Protein AF-0000000072577547 (afdb_homodimer)

Foldseek 3Di:
DPPPPPPPDPPPCVVVVVCLVDLVSVLVVLVVVLVVLVVVLVVLVVVLVVLQVVQLPDDDPPDDPCNSVVVSVVVNVVSVVVSVVSVVSSVVSNVVSVVSVVVVVVVVVVVVVVVVVVVVVVCVVCPPPPPPPPPPDPPVPPPDPPDPDDDDDPDDDDPDDDD/DPPPPPPPDPPPCVVVVVCLVDLVSVLVVLVVVLVVLVVVLVVLVVVLVVLQVVQLPDDDPPDDPCVSVVVSVVVNVVSVVVSVVSVVSSVVSNVVSVVSVVVVVVVVVVVVVVVVVVVVVVCVVCPDPPPPPPPPPPPVPVPDDPDPDDDDDPDDPDDDDDD

Nearest PDB structures (foldseek):
  8iyj-assembly1_B5  TM=6.702E-01  e=3.509E+00  Mus musculus
  8iyj-assembly1_B5  TM=6.702E-01  e=3.148E+00  Mus musculus

Structure (mmCIF, N/CA/C/O backbone):
data_AF-0000000072577547-model_v1
#
loop_
_entity.id
_entity.type
_entity.pdbx_description
1 polymer 'Uncharacterized protein'
#
loop_
_atom_site.group_PDB
_atom_site.id
_atom_site.type_symbol
_atom_site.label_atom_id
_atom_site.label_alt_id
_atom_site.label_comp_id
_atom_site.label_asym_id
_atom_site.label_entity_id
_atom_site.label_seq_id
_atom_site.pdbx_PDB_ins_code
_atom_site.Cartn_x
_atom_site.Cartn_y
_atom_site.Cartn_z
_atom_site.occupancy
_atom_site.B_iso_or_equiv
_atom_site.auth_seq_id
_atom_site.auth_comp_id
_atom_site.auth_asym_id
_atom_site.auth_atom_id
_atom_site.pdbx_PDB_model_num
ATOM 1 N N . MET A 1 1 ? -12.703 -27.844 -41.5 1 30.8 1 MET A N 1
ATOM 2 C CA . MET A 1 1 ? -12.477 -26.406 -41.375 1 30.8 1 MET A CA 1
ATOM 3 C C . MET A 1 1 ? -12.312 -25.984 -39.938 1 30.8 1 MET A C 1
ATOM 5 O O . MET A 1 1 ? -13.219 -26.188 -39.125 1 30.8 1 MET A O 1
ATOM 9 N N . SER A 1 2 ? -11.203 -26.219 -39.25 1 36.84 2 SER A N 1
ATOM 10 C CA . SER A 1 2 ? -10.891 -26.094 -37.844 1 36.84 2 SER A CA 1
ATOM 11 C C . SER A 1 2 ? -11.195 -24.68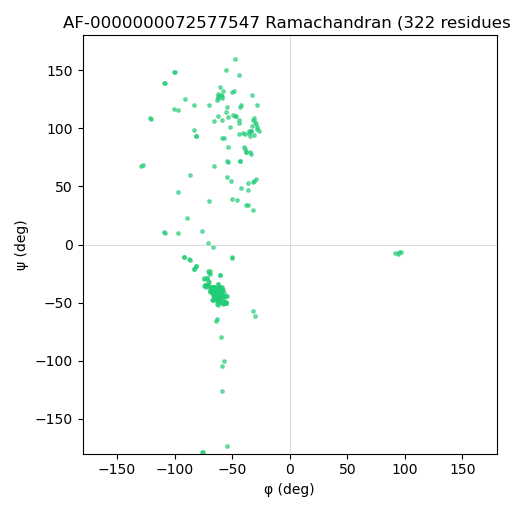8 -37.344 1 36.84 2 SER A C 1
ATOM 13 O O . SER A 1 2 ? -10.57 -23.719 -37.781 1 36.84 2 SER A O 1
ATOM 15 N N . THR A 1 3 ? -12.539 -24.281 -37.188 1 39.91 3 THR A N 1
ATOM 16 C CA . THR A 1 3 ? -13 -23 -36.688 1 39.91 3 THR A CA 1
ATOM 17 C C . THR A 1 3 ? -12.117 -22.547 -35.531 1 39.91 3 THR A C 1
ATOM 19 O O . THR A 1 3 ? -12.016 -23.234 -34.5 1 39.91 3 THR A O 1
ATOM 22 N N . GLU A 1 4 ? -11.031 -21.953 -35.781 1 42.28 4 GLU A N 1
ATOM 23 C CA . GLU A 1 4 ? -10.156 -21.266 -34.844 1 42.28 4 GLU A CA 1
ATOM 24 C C . GLU A 1 4 ? -10.961 -20.5 -33.781 1 42.28 4 GLU A C 1
ATOM 26 O O . GLU A 1 4 ? -11.805 -19.672 -34.125 1 42.28 4 GLU A O 1
ATOM 31 N N . ASP A 1 5 ? -11.477 -21.156 -32.75 1 42.44 5 ASP A N 1
ATOM 32 C CA . ASP A 1 5 ? -12.242 -20.609 -31.625 1 42.44 5 ASP A CA 1
ATOM 33 C C . ASP A 1 5 ? -11.797 -19.188 -31.312 1 42.44 5 ASP A C 1
ATOM 35 O O . ASP A 1 5 ? -10.805 -18.984 -30.609 1 42.44 5 ASP A O 1
ATOM 39 N N . LYS A 1 6 ? -11.82 -18.344 -32.25 1 47.84 6 LYS A N 1
ATOM 40 C CA . LYS A 1 6 ? -11.656 -16.922 -32.031 1 47.84 6 LYS A CA 1
ATOM 41 C C . LYS A 1 6 ? -12.406 -16.453 -30.781 1 47.84 6 LYS A C 1
ATOM 43 O O . LYS A 1 6 ? -13.625 -16.641 -30.688 1 47.84 6 LYS A O 1
ATOM 48 N N . PRO A 1 7 ? -11.75 -16.359 -29.656 1 48.78 7 PRO A N 1
ATOM 49 C CA . PRO A 1 7 ? -12.633 -15.953 -28.547 1 48.78 7 PRO A CA 1
ATOM 50 C C . PRO A 1 7 ? -13.516 -14.766 -28.922 1 48.78 7 PRO A C 1
ATOM 52 O O . PRO A 1 7 ? -13.133 -13.938 -29.75 1 48.78 7 PRO A O 1
ATOM 55 N N . PHE A 1 8 ? -14.906 -14.852 -29.094 1 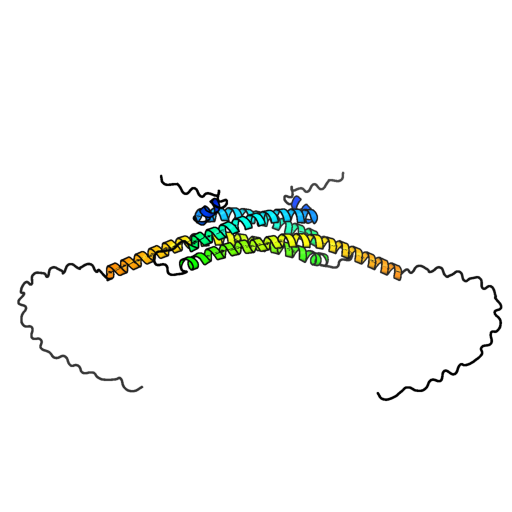50.16 8 PHE A N 1
ATOM 56 C CA . PHE A 1 8 ? -15.992 -13.93 -29.406 1 50.16 8 PHE A CA 1
ATOM 57 C C . PHE A 1 8 ? -15.703 -12.539 -28.844 1 50.16 8 PHE A C 1
ATOM 59 O O . PHE A 1 8 ? -16.125 -11.531 -29.422 1 50.16 8 PHE A O 1
ATOM 66 N N . PHE A 1 9 ? -15.469 -12.328 -27.547 1 51.25 9 PHE A N 1
ATOM 67 C CA . PHE A 1 9 ? -15.32 -10.992 -26.984 1 51.25 9 PHE A CA 1
ATOM 68 C C . PHE A 1 9 ? -13.844 -10.648 -26.781 1 51.25 9 PHE A C 1
ATOM 70 O O . PHE A 1 9 ? -13.023 -11.539 -26.578 1 51.25 9 PHE A O 1
ATOM 77 N N . ASP A 1 10 ? -13.375 -9.664 -27.469 1 59.06 10 ASP A N 1
ATOM 78 C CA . ASP A 1 10 ? -12.07 -9.078 -27.172 1 59.06 10 ASP A CA 1
ATOM 79 C C . ASP A 1 10 ? -11.781 -9.086 -25.672 1 59.06 10 ASP A C 1
ATOM 81 O O . ASP A 1 10 ? -12.477 -8.43 -24.906 1 59.06 10 ASP A O 1
ATOM 85 N N . ASP A 1 11 ? -11.367 -10.125 -25.062 1 73.69 11 ASP A N 1
ATOM 86 C CA . ASP A 1 11 ? -11.125 -10.328 -23.641 1 73.69 11 ASP A CA 1
ATOM 87 C C . ASP A 1 11 ? -10.094 -9.328 -23.109 1 73.69 11 ASP A C 1
ATOM 89 O O . ASP A 1 11 ? -8.898 -9.469 -23.375 1 73.69 11 ASP A O 1
ATOM 93 N N . PRO A 1 12 ? -10.625 -8.234 -22.641 1 80.12 12 PRO A N 1
ATOM 94 C CA . PRO A 1 12 ? -9.719 -7.195 -22.156 1 80.12 12 PRO A CA 1
ATOM 95 C C . PRO A 1 12 ? -8.68 -7.734 -21.172 1 80.12 12 PRO A C 1
ATOM 97 O O . PRO A 1 12 ? -7.691 -7.059 -20.891 1 80.12 12 PRO A O 1
ATOM 100 N N . HIS A 1 13 ? -9 -9.016 -20.812 1 87.38 13 HIS A N 1
ATOM 101 C CA . HIS A 1 13 ? -8.07 -9.531 -19.812 1 87.38 13 HIS A CA 1
ATOM 102 C C . HIS A 1 13 ? -7.164 -10.609 -20.406 1 87.38 13 HIS A C 1
ATOM 104 O O . HIS A 1 13 ? -6.449 -11.297 -19.672 1 87.38 13 HIS A O 1
ATOM 110 N N . ALA A 1 14 ? -7.23 -10.695 -21.719 1 91.94 14 ALA A N 1
ATOM 111 C CA . ALA A 1 14 ? -6.449 -11.742 -22.375 1 91.94 14 ALA A CA 1
ATOM 112 C C . ALA A 1 14 ? -4.965 -11.617 -22.016 1 91.94 14 ALA A C 1
ATOM 114 O O . ALA A 1 14 ? -4.293 -12.617 -21.781 1 91.94 14 ALA A O 1
ATOM 115 N N . ALA A 1 15 ? -4.492 -10.406 -22.078 1 92.94 15 ALA A N 1
ATOM 116 C CA . ALA A 1 15 ? -3.08 -10.188 -21.781 1 92.94 15 ALA A CA 1
ATOM 117 C C . ALA A 1 15 ? -2.748 -10.609 -20.344 1 92.94 15 ALA A C 1
ATOM 119 O O . ALA A 1 15 ? -1.732 -11.273 -20.109 1 92.94 15 ALA A O 1
ATOM 120 N N . LEU A 1 16 ? -3.59 -10.336 -19.438 1 96 16 LEU A N 1
ATOM 121 C CA . LEU A 1 16 ? -3.344 -10.672 -18.031 1 96 16 LEU A CA 1
ATOM 122 C C . LEU A 1 16 ? -3.506 -12.172 -17.797 1 96 16 LEU A C 1
ATOM 124 O O . LEU A 1 16 ? -2.824 -12.75 -16.953 1 96 16 LEU A O 1
ATOM 128 N N . ARG A 1 17 ? -4.328 -12.742 -18.562 1 96.5 17 ARG A N 1
ATOM 129 C CA . ARG A 1 17 ? -4.453 -14.195 -18.5 1 96.5 17 ARG A CA 1
ATOM 130 C C . ARG A 1 17 ? -3.164 -14.875 -18.938 1 96.5 17 ARG A C 1
ATOM 132 O O . ARG A 1 17 ? -2.715 -15.836 -18.312 1 96.5 17 ARG A O 1
ATOM 139 N N . GLU A 1 18 ? -2.619 -14.352 -19.984 1 96.69 18 GLU A N 1
ATOM 140 C CA . GLU A 1 18 ? -1.35 -14.891 -20.453 1 96.69 18 GLU A CA 1
ATOM 141 C C . GLU A 1 18 ? -0.246 -14.688 -19.422 1 96.69 18 GLU A C 1
ATOM 143 O O . GLU A 1 18 ? 0.577 -15.578 -19.203 1 96.69 18 GLU A O 1
ATOM 148 N N . ILE A 1 19 ? -0.214 -13.562 -18.859 1 97.88 19 ILE A N 1
ATOM 149 C CA . ILE A 1 19 ? 0.776 -13.258 -17.828 1 97.88 19 ILE A CA 1
ATOM 150 C C . ILE A 1 19 ? 0.6 -14.203 -16.641 1 97.88 19 ILE A C 1
ATOM 152 O O . ILE A 1 19 ? 1.578 -14.742 -16.125 1 97.88 19 ILE A O 1
ATOM 156 N N . ALA A 1 20 ? -0.616 -14.461 -16.266 1 98.12 20 ALA A N 1
ATOM 157 C CA . ALA A 1 20 ? -0.913 -15.336 -15.141 1 98.12 20 ALA A CA 1
ATOM 158 C C . ALA A 1 20 ? -0.364 -16.734 -15.375 1 98.12 20 ALA A C 1
ATOM 160 O O . ALA A 1 20 ? -0.005 -17.438 -14.43 1 98.12 20 ALA A O 1
ATOM 161 N N . GLN A 1 21 ? -0.208 -17.141 -16.609 1 97.69 21 GLN A N 1
ATOM 162 C CA . GLN A 1 21 ? 0.182 -18.5 -16.953 1 97.69 21 GLN A CA 1
ATOM 163 C C . GLN A 1 21 ? 1.697 -18.625 -17.078 1 97.69 21 GLN A C 1
ATOM 165 O O . GLN A 1 21 ? 2.229 -19.734 -17.188 1 97.69 21 GLN A O 1
ATOM 170 N N . ASN A 1 22 ? 2.336 -17.484 -17.078 1 97.88 22 ASN A N 1
ATOM 171 C CA . ASN A 1 22 ? 3.779 -17.438 -17.297 1 97.88 22 ASN A CA 1
ATOM 172 C C . ASN A 1 22 ? 4.496 -16.781 -16.109 1 97.88 22 ASN A C 1
ATOM 174 O O . ASN A 1 22 ? 4.484 -15.562 -15.977 1 97.88 22 ASN A O 1
ATOM 178 N N . PRO A 1 23 ? 5.234 -17.594 -15.328 1 98.06 23 PRO A N 1
ATOM 179 C CA . PRO A 1 23 ? 5.852 -17.047 -14.117 1 98.06 23 PRO A CA 1
ATOM 180 C C . PRO A 1 23 ? 6.844 -15.93 -14.414 1 98.06 23 PRO A C 1
ATOM 182 O O . PRO A 1 23 ? 6.965 -14.984 -13.633 1 98.06 23 PRO A O 1
ATOM 185 N N . ASP A 1 24 ? 7.57 -16.047 -15.492 1 97.88 24 ASP A N 1
ATOM 186 C CA . ASP A 1 24 ? 8.523 -14.992 -15.836 1 97.88 24 ASP A CA 1
ATOM 187 C C . ASP A 1 24 ? 7.805 -13.695 -16.203 1 97.88 24 ASP A C 1
ATOM 189 O O . ASP A 1 24 ? 8.211 -12.617 -15.789 1 97.88 24 ASP A O 1
ATOM 193 N N . ALA A 1 25 ? 6.793 -13.758 -17.047 1 98.06 25 ALA A N 1
ATOM 194 C CA . ALA A 1 25 ? 5.996 -12.586 -17.391 1 98.06 25 ALA A CA 1
ATOM 195 C C . ALA A 1 25 ? 5.316 -12 -16.156 1 98.06 25 ALA A C 1
ATOM 197 O O . ALA A 1 25 ? 5.219 -10.781 -16.016 1 98.06 25 ALA A O 1
ATOM 198 N N . TYR A 1 26 ? 4.844 -12.938 -15.344 1 98.5 26 TYR A N 1
ATOM 199 C CA . TYR A 1 26 ? 4.242 -12.555 -14.07 1 98.5 26 TYR A CA 1
ATOM 200 C C . TYR A 1 26 ? 5.207 -11.719 -13.242 1 98.5 26 TYR A C 1
ATOM 202 O O . TYR A 1 26 ? 4.855 -10.633 -12.773 1 98.5 26 TYR A O 1
ATOM 210 N N . ALA A 1 27 ? 6.395 -12.125 -13.055 1 98.69 27 ALA A N 1
ATOM 211 C CA . ALA A 1 27 ? 7.41 -11.422 -12.266 1 98.69 27 ALA A CA 1
ATOM 212 C C . ALA A 1 27 ? 7.742 -10.07 -12.891 1 98.69 27 ALA A C 1
ATOM 214 O O . ALA A 1 27 ? 7.902 -9.078 -12.18 1 98.69 27 ALA A O 1
ATOM 215 N N . HIS A 1 28 ? 7.82 -10.062 -14.203 1 98.56 28 HIS A N 1
ATOM 216 C CA . HIS A 1 28 ? 8.125 -8.812 -14.898 1 98.56 28 HIS A CA 1
ATOM 217 C C . HIS A 1 28 ? 6.996 -7.801 -14.727 1 98.56 28 HIS A C 1
ATOM 219 O O . HIS A 1 28 ? 7.254 -6.609 -14.539 1 98.56 28 HIS A O 1
ATOM 225 N N . TYR A 1 29 ? 5.812 -8.328 -14.828 1 98.62 29 TYR A N 1
ATOM 226 C CA . TYR A 1 29 ? 4.648 -7.465 -14.656 1 98.62 29 TYR A CA 1
ATOM 227 C C . TYR A 1 29 ? 4.621 -6.859 -13.258 1 98.62 29 TYR A C 1
ATOM 229 O O . TYR A 1 29 ? 4.387 -5.656 -13.102 1 98.62 29 TYR A O 1
ATOM 237 N N . LEU A 1 30 ? 4.922 -7.637 -12.227 1 98.81 30 LEU A N 1
ATOM 238 C CA . LEU A 1 30 ? 4.918 -7.16 -10.852 1 98.81 30 LEU A CA 1
ATOM 239 C C . LEU A 1 30 ? 6.086 -6.207 -10.602 1 98.81 30 LEU A C 1
ATOM 241 O O . LEU A 1 30 ? 5.965 -5.266 -9.812 1 98.81 30 LEU A O 1
ATOM 245 N N . ALA A 1 31 ? 7.188 -6.402 -11.273 1 98.62 31 ALA A N 1
ATOM 246 C CA . ALA A 1 31 ? 8.336 -5.512 -11.141 1 98.62 31 ALA A CA 1
ATOM 247 C C . ALA A 1 31 ? 7.992 -4.102 -11.602 1 98.62 31 ALA A C 1
ATOM 249 O O . ALA A 1 31 ? 8.492 -3.119 -11.047 1 98.62 31 ALA A O 1
ATOM 250 N N . ASP A 1 32 ? 7.156 -4.023 -12.578 1 97.5 32 ASP A N 1
ATOM 251 C CA . ASP A 1 32 ? 6.73 -2.709 -13.047 1 97.5 32 ASP A CA 1
ATOM 252 C C . ASP A 1 32 ? 5.941 -1.968 -11.969 1 97.5 32 ASP A C 1
ATOM 254 O O . ASP A 1 32 ? 6.148 -0.771 -11.758 1 97.5 32 ASP A O 1
ATOM 258 N N . PHE A 1 33 ? 5.086 -2.676 -11.344 1 98.69 33 PHE A N 1
ATOM 259 C CA . PHE A 1 33 ? 4.352 -2.068 -10.242 1 98.69 33 PHE A CA 1
ATOM 260 C C . PHE A 1 33 ? 5.293 -1.706 -9.102 1 98.69 33 PHE A C 1
ATOM 262 O O . PHE A 1 33 ? 5.121 -0.673 -8.453 1 98.69 33 PHE A O 1
ATOM 269 N N . HIS A 1 34 ? 6.238 -2.584 -8.875 1 98.69 34 HIS A N 1
ATOM 270 C CA . HIS A 1 34 ? 7.242 -2.348 -7.84 1 98.69 34 HIS A CA 1
ATOM 271 C C . HIS A 1 34 ? 7.957 -1.019 -8.062 1 98.69 34 HIS A C 1
ATOM 273 O O . HIS A 1 34 ? 8.117 -0.231 -7.129 1 98.69 34 HIS A O 1
ATOM 279 N N . ARG A 1 35 ? 8.328 -0.708 -9.227 1 98.19 35 ARG A N 1
ATOM 280 C CA . ARG A 1 35 ? 9.008 0.536 -9.57 1 98.19 35 ARG A CA 1
ATOM 281 C C . ARG A 1 35 ? 8.109 1.741 -9.32 1 98.19 35 ARG A C 1
ATOM 283 O O . ARG A 1 35 ? 8.562 2.758 -8.789 1 98.19 35 ARG A O 1
ATOM 290 N N . VAL A 1 36 ? 6.895 1.577 -9.688 1 98.38 36 VAL A N 1
ATOM 291 C CA . VAL A 1 36 ? 5.938 2.664 -9.508 1 98.38 36 VAL A CA 1
ATOM 292 C C . VAL A 1 36 ? 5.762 2.961 -8.023 1 98.38 36 VAL A C 1
ATOM 294 O O . VAL A 1 36 ? 5.816 4.121 -7.602 1 98.38 36 VAL A O 1
ATOM 297 N N . VAL A 1 37 ? 5.613 1.935 -7.242 1 98.81 37 VAL A N 1
ATOM 298 C CA . VAL A 1 37 ? 5.367 2.125 -5.816 1 98.81 37 VAL A CA 1
ATOM 299 C C . VAL A 1 37 ? 6.617 2.695 -5.148 1 98.81 37 VAL A C 1
ATOM 301 O O . VAL A 1 37 ? 6.523 3.562 -4.277 1 98.81 37 VAL A O 1
ATOM 304 N N . LEU A 1 38 ? 7.773 2.256 -5.551 1 98.56 38 LEU A N 1
ATOM 305 C CA . LEU A 1 38 ? 9.008 2.805 -5.004 1 98.56 38 LEU A CA 1
ATOM 306 C C . LEU A 1 38 ? 9.117 4.297 -5.297 1 98.56 38 LEU A C 1
ATOM 308 O O . LEU A 1 38 ? 9.531 5.074 -4.434 1 98.56 38 LEU A O 1
ATOM 312 N N . ASP A 1 39 ? 8.719 4.66 -6.41 1 97.25 39 ASP A N 1
ATOM 313 C CA . ASP A 1 39 ? 8.734 6.07 -6.781 1 97.25 39 ASP A CA 1
ATOM 314 C C . ASP A 1 39 ? 7.766 6.879 -5.926 1 97.25 39 ASP A C 1
ATOM 316 O O . ASP A 1 39 ? 8.102 7.969 -5.461 1 97.25 39 ASP A O 1
ATOM 320 N N . MET A 1 40 ? 6.641 6.352 -5.75 1 98.38 40 MET A N 1
ATOM 321 C CA . MET A 1 40 ? 5.656 7.004 -4.895 1 98.38 40 MET A CA 1
ATOM 322 C C . MET A 1 40 ? 6.195 7.18 -3.479 1 98.38 40 MET A C 1
ATOM 324 O O . MET A 1 40 ? 6.066 8.25 -2.889 1 98.38 40 MET A O 1
ATOM 328 N N . GLN A 1 41 ? 6.801 6.156 -2.979 1 98.56 41 GLN A N 1
ATOM 329 C CA . GLN A 1 41 ? 7.359 6.191 -1.63 1 98.56 41 GLN A CA 1
ATOM 330 C C . GLN A 1 41 ? 8.391 7.301 -1.489 1 98.56 41 GLN A C 1
ATOM 332 O O . GLN A 1 41 ? 8.367 8.062 -0.52 1 98.56 41 GLN A O 1
ATOM 337 N N . ALA A 1 42 ? 9.211 7.383 -2.414 1 97.69 42 ALA A N 1
ATOM 338 C CA . ALA A 1 42 ? 10.273 8.383 -2.365 1 97.69 42 ALA A CA 1
ATOM 339 C C . ALA A 1 42 ? 9.703 9.797 -2.312 1 97.69 42 ALA A C 1
ATOM 341 O O . ALA A 1 42 ? 10.164 10.633 -1.531 1 97.69 42 ALA A O 1
ATOM 342 N N . LYS A 1 43 ? 8.758 10.047 -3.107 1 97.56 43 LYS A N 1
ATOM 343 C CA . LYS A 1 43 ? 8.133 11.367 -3.154 1 97.56 43 LYS A CA 1
ATOM 344 C C . LYS A 1 43 ? 7.367 11.656 -1.868 1 97.56 43 LYS A C 1
ATOM 346 O O . LYS A 1 43 ? 7.441 12.766 -1.332 1 97.56 43 LYS A O 1
ATOM 351 N N . LEU A 1 44 ? 6.695 10.656 -1.387 1 98.56 44 LEU A N 1
ATOM 352 C CA . LEU A 1 44 ? 5.887 10.844 -0.186 1 98.56 44 LEU A CA 1
ATOM 353 C C . LEU A 1 44 ? 6.773 10.992 1.046 1 98.56 44 LEU A C 1
ATOM 355 O O . LEU A 1 44 ? 6.422 11.703 1.99 1 98.56 44 LEU A O 1
ATOM 359 N N . GLU A 1 45 ? 7.914 10.406 1.029 1 98.38 45 GLU A N 1
ATOM 360 C CA . GLU A 1 45 ? 8.852 10.57 2.137 1 98.38 45 GLU A CA 1
ATOM 361 C C . GLU A 1 45 ? 9.367 12.008 2.215 1 98.38 45 GLU A C 1
ATOM 363 O O . GLU A 1 45 ? 9.516 12.562 3.307 1 98.38 45 GLU A O 1
ATOM 368 N N . VAL A 1 46 ? 9.625 12.562 1.104 1 98.25 46 VAL A N 1
ATOM 369 C CA . VAL A 1 46 ? 10.023 13.969 1.08 1 98.25 46 VAL A CA 1
ATOM 370 C C . VAL A 1 46 ? 8.883 14.836 1.594 1 98.25 46 VAL A C 1
ATOM 372 O O . VAL A 1 46 ? 9.094 15.727 2.426 1 98.25 46 VAL A O 1
ATOM 375 N N . LEU A 1 47 ? 7.719 14.586 1.095 1 98.5 47 LEU A N 1
ATOM 376 C CA . LEU A 1 47 ? 6.555 15.352 1.541 1 98.5 47 LEU A CA 1
ATOM 377 C C . LEU A 1 47 ? 6.359 15.203 3.047 1 98.5 47 LEU A C 1
ATOM 379 O O . LEU A 1 47 ? 6.016 16.172 3.727 1 98.5 47 LEU A O 1
ATOM 383 N N . GLN A 1 48 ? 6.559 14.039 3.504 1 98.56 48 GLN A N 1
ATOM 384 C CA . GLN A 1 48 ? 6.441 13.773 4.934 1 98.56 48 GLN A CA 1
ATOM 385 C C . GLN A 1 48 ? 7.379 14.672 5.738 1 98.56 48 GLN A C 1
ATOM 387 O O . GLN A 1 48 ? 6.973 15.273 6.734 1 98.56 48 GLN A O 1
ATOM 392 N N . HIS A 1 49 ? 8.57 14.75 5.355 1 98.12 49 HIS A N 1
ATOM 393 C CA . HIS A 1 49 ? 9.562 15.57 6.035 1 98.12 49 HIS A CA 1
ATOM 394 C C . HIS A 1 49 ? 9.172 17.047 5.992 1 98.12 49 HIS A C 1
ATOM 396 O O . HIS A 1 49 ? 9.18 17.719 7.02 1 98.12 49 HIS A O 1
ATOM 402 N N . GLU A 1 50 ? 8.844 17.469 4.781 1 98.19 50 GLU A N 1
ATOM 403 C CA . GLU A 1 50 ? 8.516 18.875 4.613 1 98.19 50 GLU A CA 1
ATOM 404 C C . GLU A 1 50 ? 7.254 19.25 5.395 1 98.19 50 GLU A C 1
ATOM 406 O O . GLU A 1 50 ? 7.168 20.344 5.961 1 98.19 50 GLU A O 1
ATOM 411 N N . THR A 1 51 ? 6.297 18.406 5.434 1 98.44 51 THR A N 1
ATOM 412 C CA . THR A 1 51 ? 5.059 18.656 6.164 1 98.44 51 THR A CA 1
ATOM 413 C C . THR A 1 51 ? 5.32 18.703 7.668 1 98.44 51 THR A C 1
ATOM 415 O O . THR A 1 51 ? 4.75 19.531 8.375 1 98.44 51 THR A O 1
ATOM 418 N N . ARG A 1 52 ? 6.129 17.766 8.102 1 98.38 52 ARG A N 1
ATOM 419 C CA . ARG A 1 52 ? 6.516 17.781 9.516 1 98.38 52 ARG A CA 1
ATOM 420 C C . ARG A 1 52 ? 7.145 19.109 9.891 1 98.38 52 ARG A C 1
ATOM 422 O O . ARG A 1 52 ? 6.766 19.719 10.898 1 98.38 52 ARG A O 1
ATOM 429 N N . VAL A 1 53 ? 8.102 19.562 9.133 1 97.81 53 VAL A N 1
ATOM 430 C CA . VAL A 1 53 ? 8.781 20.828 9.383 1 97.81 53 VAL A CA 1
ATOM 431 C C . VAL A 1 53 ? 7.762 21.969 9.43 1 97.81 53 VAL A C 1
ATOM 433 O O . VAL A 1 53 ? 7.766 22.781 10.359 1 97.81 53 VAL A O 1
ATOM 436 N N . HIS A 1 54 ? 6.922 22 8.438 1 97.88 54 HIS A N 1
ATOM 437 C CA . HIS A 1 54 ? 5.938 23.078 8.367 1 97.88 54 HIS A CA 1
ATOM 438 C C . HIS A 1 54 ? 4.988 23.031 9.555 1 97.88 54 HIS A C 1
ATOM 440 O O . HIS A 1 54 ? 4.809 24.047 10.242 1 97.88 54 HIS A O 1
ATOM 446 N N . CYS A 1 55 ? 4.402 21.828 9.789 1 98.25 55 CYS A N 1
ATOM 447 C CA . CYS A 1 55 ? 3.365 21.734 10.812 1 98.25 55 CYS A CA 1
ATOM 448 C C . CYS A 1 55 ? 3.945 21.953 12.203 1 98.25 55 CYS A C 1
ATOM 450 O O . CYS A 1 55 ? 3.33 22.625 13.039 1 98.25 55 CYS A O 1
ATOM 452 N N . ARG A 1 56 ? 5.105 21.453 12.453 1 97.38 56 ARG A N 1
ATOM 453 C CA . ARG A 1 56 ? 5.742 21.672 13.75 1 97.38 56 ARG A CA 1
ATOM 454 C C . ARG A 1 56 ? 6.195 23.109 13.914 1 97.38 56 ARG A C 1
ATOM 456 O O . ARG A 1 56 ? 6.348 23.594 15.031 1 97.38 56 ARG A O 1
ATOM 463 N N . GLY A 1 57 ? 6.398 23.797 12.789 1 96.75 57 GLY A N 1
ATOM 464 C CA . GLY A 1 57 ? 6.832 25.188 12.805 1 96.75 57 GLY A CA 1
ATOM 465 C C . GLY A 1 57 ? 5.676 26.172 12.891 1 96.75 57 GLY A C 1
ATOM 466 O O . GLY A 1 57 ? 5.887 27.359 13.109 1 96.75 57 GLY A O 1
ATOM 467 N N . THR A 1 58 ? 4.52 25.672 12.695 1 96.75 58 THR A N 1
ATOM 468 C CA . THR A 1 58 ? 3.346 26.531 12.75 1 96.75 58 THR A CA 1
ATOM 469 C C . THR A 1 58 ? 2.912 26.766 14.195 1 96.75 58 THR A C 1
ATOM 471 O O . THR A 1 58 ? 2.074 26.031 14.727 1 96.75 58 THR A O 1
ATOM 474 N N . ARG A 1 59 ? 3.393 27.812 14.727 1 94.94 59 ARG A N 1
ATOM 475 C CA . ARG A 1 59 ? 3.107 28.156 16.109 1 94.94 59 ARG A CA 1
ATOM 476 C C . ARG A 1 59 ? 2.016 29.219 16.203 1 94.94 59 ARG A C 1
ATOM 478 O O . ARG A 1 59 ? 1.828 30 15.273 1 94.94 59 ARG A O 1
ATOM 485 N N . VAL A 1 60 ? 1.275 29.109 17.281 1 95.44 60 VAL A N 1
ATOM 486 C CA . VAL A 1 60 ? 0.296 30.125 17.656 1 95.44 60 VAL A CA 1
ATOM 487 C C . VAL A 1 60 ? 0.788 30.906 18.875 1 95.44 60 VAL A C 1
ATOM 489 O O . VAL A 1 60 ? 1.405 30.328 19.781 1 95.44 60 VAL A O 1
ATOM 492 N N . GLU A 1 61 ? 0.555 32.25 18.797 1 91.81 61 GLU A N 1
ATOM 493 C CA . GLU A 1 61 ? 0.974 33.031 19.953 1 91.81 61 GLU A CA 1
ATOM 494 C C . GLU A 1 61 ? 0.468 32.438 21.266 1 91.81 61 GLU A C 1
ATOM 496 O O . GLU A 1 61 ? -0.705 32.062 21.359 1 91.81 61 GLU A O 1
ATOM 501 N N . GLY A 1 62 ? 1.4 32.312 22.219 1 91.62 62 GLY A N 1
ATOM 502 C CA . GLY A 1 62 ? 1.035 31.75 23.5 1 91.62 62 GLY A CA 1
ATOM 503 C C . GLY A 1 62 ? 1.342 30.266 23.594 1 91.62 62 GLY A C 1
ATOM 504 O O . GLY A 1 62 ? 1.171 29.656 24.656 1 91.62 62 GLY A O 1
ATOM 505 N N . ASP A 1 63 ? 1.747 29.75 22.5 1 94.19 63 ASP A N 1
ATOM 506 C CA . ASP A 1 63 ? 2.082 28.328 22.5 1 94.19 63 ASP A CA 1
ATOM 507 C C . ASP A 1 63 ? 3.189 28.031 23.516 1 94.19 63 ASP A C 1
ATOM 509 O O . ASP A 1 63 ? 4.211 28.719 23.547 1 94.19 63 ASP A O 1
ATOM 513 N N . LYS A 1 64 ? 2.793 27.016 24.344 1 91.75 64 LYS A N 1
ATOM 514 C CA . LYS A 1 64 ? 3.865 26.453 25.156 1 91.75 64 LYS A CA 1
ATOM 515 C C . LYS A 1 64 ? 4.758 25.531 24.328 1 91.75 64 LYS A C 1
ATOM 517 O O . LYS A 1 64 ? 4.492 25.297 23.156 1 91.75 64 LYS A O 1
ATOM 522 N N . TRP A 1 65 ? 5.762 24.953 25.078 1 89.44 65 TRP A N 1
ATOM 523 C CA . TRP A 1 65 ? 6.691 24.016 24.453 1 89.44 65 TRP A CA 1
ATOM 524 C C . TRP A 1 65 ? 5.961 22.781 23.938 1 89.44 65 TRP A C 1
ATOM 526 O O . TRP A 1 65 ? 5.109 22.219 24.641 1 89.44 65 TRP A O 1
ATOM 536 N N . LYS A 1 66 ? 6.012 22.328 22.75 1 93.81 66 LYS A N 1
ATOM 537 C CA . LYS A 1 66 ? 5.586 21.062 22.156 1 93.81 66 LYS A CA 1
ATOM 538 C C . LYS A 1 66 ? 4.16 21.156 21.625 1 93.81 66 LYS A C 1
ATOM 540 O O . LYS A 1 66 ? 3.664 20.219 21 1 93.81 66 LYS A O 1
ATOM 545 N N . GLN A 1 67 ? 3.455 22.312 21.906 1 95.31 67 GLN A N 1
ATOM 546 C CA . GLN A 1 67 ? 2.055 22.391 21.5 1 95.31 67 GLN A CA 1
ATOM 547 C C . GLN A 1 67 ? 1.908 22.297 19.984 1 95.31 67 GLN A C 1
ATOM 549 O O . GLN A 1 67 ? 1.037 21.594 19.484 1 95.31 67 GLN A O 1
ATOM 554 N N . ALA A 1 68 ? 2.744 23.031 19.312 1 96.38 68 ALA A N 1
ATOM 555 C CA . ALA A 1 68 ? 2.717 22.938 17.859 1 96.38 68 ALA A CA 1
ATOM 556 C C . ALA A 1 68 ? 3.031 21.531 17.391 1 96.38 68 ALA A C 1
ATOM 558 O O . ALA A 1 68 ? 2.414 21.031 16.438 1 96.38 68 ALA A O 1
ATOM 559 N N . GLN A 1 69 ? 3.994 20.875 18.016 1 96.44 69 GLN A N 1
ATOM 560 C CA . GLN A 1 69 ? 4.363 19.5 17.688 1 96.44 69 GLN A CA 1
ATOM 561 C C . GLN A 1 69 ? 3.189 18.547 17.906 1 96.44 69 GLN A C 1
ATOM 563 O O . GLN A 1 69 ? 2.924 17.672 17.078 1 96.44 69 GLN A O 1
ATOM 568 N N . LEU A 1 70 ? 2.531 18.734 19.031 1 97.06 70 LEU A N 1
ATOM 569 C CA . LEU A 1 70 ? 1.39 17.875 19.344 1 97.06 70 LEU A CA 1
ATOM 570 C C . LEU A 1 70 ? 0.292 18.031 18.297 1 97.06 70 LEU A C 1
ATOM 572 O O . LEU A 1 70 ? -0.336 17.047 17.906 1 97.06 70 LEU A O 1
ATOM 576 N N . ARG A 1 71 ? 0.034 19.172 17.766 1 96.94 71 ARG A N 1
ATOM 577 C CA . ARG A 1 71 ? -0.987 19.422 16.766 1 96.94 71 ARG A CA 1
ATOM 578 C C . ARG A 1 71 ? -0.608 18.797 15.43 1 96.94 71 ARG A C 1
ATOM 580 O O . ARG A 1 71 ? -1.476 18.516 14.594 1 96.94 71 ARG A O 1
ATOM 587 N N . SER A 1 72 ? 0.713 18.641 15.289 1 98.19 72 SER A N 1
ATOM 588 C CA . SER A 1 72 ? 1.193 18.125 14.008 1 98.19 72 SER A CA 1
ATOM 589 C C . SER A 1 72 ? 1.078 16.609 13.945 1 98.19 72 SER A C 1
ATOM 591 O O . SER A 1 72 ? 1.107 16.016 12.859 1 98.19 72 SER A O 1
ATOM 593 N N . PHE A 1 73 ? 0.949 15.922 15 1 98.44 73 PHE A N 1
ATOM 594 C CA . PHE A 1 73 ? 1.08 14.477 15.109 1 98.44 73 PHE A CA 1
ATOM 595 C C . PHE A 1 73 ? 0.053 13.766 14.234 1 98.44 73 PHE A C 1
ATOM 597 O O . PHE A 1 73 ? 0.385 12.82 13.516 1 98.44 73 PHE A O 1
ATOM 604 N N . PRO A 1 74 ? -1.2 14.219 14.289 1 98.56 74 PRO A N 1
ATOM 605 C CA . PRO A 1 74 ? -2.164 13.516 13.438 1 98.56 74 PRO A CA 1
ATOM 606 C C . PRO A 1 74 ? -1.778 13.531 11.961 1 98.56 74 PRO A C 1
ATOM 608 O O . PRO A 1 74 ? -1.962 12.531 11.266 1 98.56 74 PRO A O 1
ATOM 611 N N . VAL A 1 75 ? -1.252 14.633 11.453 1 98.75 75 VAL A N 1
ATOM 612 C CA . VAL A 1 75 ? -0.829 14.742 10.062 1 98.75 75 VAL A CA 1
ATOM 613 C C . VAL A 1 75 ? 0.354 13.812 9.805 1 98.75 75 VAL A C 1
ATOM 615 O O . VAL A 1 75 ? 0.349 13.039 8.844 1 98.75 75 VAL A O 1
ATOM 618 N N . GLU A 1 76 ? 1.317 13.859 10.664 1 98.62 76 GLU A N 1
ATOM 619 C CA . GLU A 1 76 ? 2.523 13.055 10.516 1 98.62 76 GLU A CA 1
ATOM 620 C C . GLU A 1 76 ? 2.197 11.562 10.531 1 98.62 76 GLU A C 1
ATOM 622 O O . GLU A 1 76 ? 2.682 10.805 9.688 1 98.62 76 GLU A O 1
ATOM 627 N N . LYS A 1 77 ? 1.38 11.188 11.492 1 98.69 77 LYS A N 1
ATOM 628 C CA . LYS A 1 77 ? 1.005 9.781 11.625 1 98.69 77 LYS A CA 1
ATOM 629 C C . LYS A 1 77 ? 0.26 9.297 10.391 1 98.69 77 LYS A C 1
ATOM 631 O O . LYS A 1 77 ? 0.5 8.18 9.914 1 98.69 77 LYS A O 1
ATOM 636 N N . SER A 1 78 ? -0.619 10.078 9.914 1 98.62 78 SER A N 1
ATOM 637 C CA . SER A 1 78 ? -1.439 9.672 8.773 1 98.62 78 SER A CA 1
ATOM 638 C C . SER A 1 78 ? -0.583 9.406 7.543 1 98.62 78 SER A C 1
ATOM 640 O O . SER A 1 78 ? -0.794 8.422 6.832 1 98.62 78 SER A O 1
ATOM 642 N N . LEU A 1 79 ? 0.368 10.258 7.27 1 98.62 79 LEU A N 1
ATOM 643 C CA . LEU A 1 79 ? 1.215 10.07 6.098 1 98.62 79 LEU A CA 1
ATOM 644 C C . LEU A 1 79 ? 2.205 8.938 6.316 1 98.62 79 LEU A C 1
ATOM 646 O O . LEU A 1 79 ? 2.514 8.188 5.387 1 98.62 79 LEU A O 1
ATOM 650 N N . ASN A 1 80 ? 2.662 8.805 7.516 1 98.62 80 ASN A N 1
ATOM 651 C CA . ASN A 1 80 ? 3.527 7.684 7.859 1 98.62 80 ASN A CA 1
ATOM 652 C C . ASN A 1 80 ? 2.834 6.348 7.621 1 98.62 80 ASN A C 1
ATOM 654 O O . ASN A 1 80 ? 3.459 5.391 7.156 1 98.62 80 ASN A O 1
ATOM 658 N N . ASP A 1 81 ? 1.605 6.242 7.945 1 98.69 81 ASP A N 1
ATOM 659 C CA . ASP A 1 81 ? 0.838 5.02 7.723 1 98.69 81 ASP A CA 1
ATOM 660 C C . ASP A 1 81 ? 0.768 4.68 6.238 1 98.69 81 ASP A C 1
ATOM 662 O O . ASP A 1 81 ? 0.872 3.512 5.855 1 98.69 81 ASP A O 1
ATOM 666 N N . VAL A 1 82 ? 0.554 5.664 5.434 1 98.88 82 VAL A N 1
ATOM 667 C CA . VAL A 1 82 ? 0.517 5.461 3.99 1 98.88 82 VAL A CA 1
ATOM 668 C C . VAL A 1 82 ? 1.841 4.863 3.518 1 98.88 82 VAL A C 1
ATOM 670 O O . VAL A 1 82 ? 1.855 3.852 2.811 1 98.88 82 VAL A O 1
ATOM 673 N N . ILE A 1 83 ? 2.961 5.473 3.896 1 98.88 83 ILE A N 1
ATOM 674 C CA . ILE A 1 83 ? 4.293 5.059 3.463 1 98.88 83 ILE A CA 1
ATOM 675 C C . ILE A 1 83 ? 4.578 3.639 3.949 1 98.88 83 ILE A C 1
ATOM 677 O O . ILE A 1 83 ? 5.129 2.822 3.209 1 98.88 83 ILE A O 1
ATOM 681 N N . ARG A 1 84 ? 4.125 3.354 5.137 1 98.81 84 ARG A N 1
ATOM 682 C CA . ARG A 1 84 ? 4.289 2.012 5.684 1 98.81 84 ARG A CA 1
ATOM 683 C C . ARG A 1 84 ? 3.539 0.98 4.848 1 98.81 84 ARG A C 1
ATOM 685 O O . ARG A 1 84 ? 4.074 -0.089 4.547 1 98.81 84 ARG A O 1
ATOM 692 N N . ASN A 1 85 ? 2.367 1.282 4.539 1 98.81 85 ASN A N 1
ATOM 693 C CA . ASN A 1 85 ? 1.568 0.353 3.748 1 98.81 85 ASN A CA 1
ATOM 694 C C . ASN A 1 85 ? 2.141 0.175 2.346 1 98.81 85 ASN A C 1
ATOM 696 O O . ASN A 1 85 ? 2.104 -0.924 1.79 1 98.81 85 ASN A O 1
ATOM 700 N N . LEU A 1 86 ? 2.658 1.229 1.772 1 98.88 86 LEU A N 1
ATOM 701 C CA . LEU A 1 86 ? 3.309 1.122 0.471 1 98.88 86 LEU A CA 1
ATOM 702 C C . LEU A 1 86 ? 4.555 0.247 0.557 1 98.88 86 LEU A C 1
ATOM 704 O O . LEU A 1 86 ? 4.824 -0.546 -0.348 1 98.88 86 LEU A O 1
ATOM 708 N N . ARG A 1 87 ? 5.273 0.358 1.626 1 98.75 87 ARG A N 1
ATOM 709 C CA . ARG A 1 87 ? 6.445 -0.49 1.827 1 98.75 87 ARG A CA 1
ATOM 710 C C . ARG A 1 87 ? 6.047 -1.959 1.916 1 98.75 87 ARG A C 1
ATOM 712 O O . ARG A 1 87 ? 6.707 -2.822 1.333 1 98.75 87 ARG A O 1
ATOM 719 N N . LYS A 1 88 ? 5.016 -2.211 2.59 1 98.81 88 LYS A N 1
ATOM 720 C CA . LYS A 1 88 ? 4.504 -3.576 2.67 1 98.81 88 LYS A CA 1
ATOM 721 C C . LYS A 1 88 ? 4.086 -4.09 1.296 1 98.81 88 LYS A C 1
ATOM 723 O O . LYS A 1 88 ? 4.316 -5.254 0.966 1 98.81 88 LYS A O 1
ATOM 728 N N . ALA A 1 89 ? 3.441 -3.221 0.574 1 98.75 89 ALA A N 1
ATOM 729 C CA . ALA A 1 89 ? 3.021 -3.609 -0.771 1 98.75 89 ALA A CA 1
ATOM 730 C C . ALA A 1 89 ? 4.227 -3.949 -1.644 1 98.75 89 ALA A C 1
ATOM 732 O O . ALA A 1 89 ? 4.195 -4.922 -2.402 1 98.75 89 ALA A O 1
ATOM 733 N N . THR A 1 90 ? 5.309 -3.174 -1.557 1 98.56 90 THR A N 1
ATOM 734 C CA . THR A 1 90 ? 6.516 -3.43 -2.336 1 98.56 90 THR A CA 1
ATOM 735 C C . THR A 1 90 ? 7.125 -4.781 -1.964 1 98.56 90 THR A C 1
ATOM 737 O O . THR A 1 90 ? 7.473 -5.574 -2.842 1 98.56 90 THR A O 1
ATOM 740 N N . SER A 1 91 ? 7.227 -5.016 -0.724 1 98.62 91 SER A N 1
ATOM 741 C CA . SER A 1 91 ? 7.715 -6.312 -0.268 1 98.62 91 SER A CA 1
ATOM 742 C C . SER A 1 91 ? 6.805 -7.441 -0.735 1 98.62 91 SER A C 1
ATOM 744 O O . SER A 1 91 ? 7.277 -8.508 -1.128 1 98.62 91 SER A O 1
ATOM 746 N N . GLY A 1 92 ? 5.578 -7.219 -0.704 1 98.81 92 GLY A N 1
ATOM 747 C CA . GLY A 1 92 ? 4.602 -8.203 -1.141 1 98.81 92 GLY A CA 1
ATOM 748 C C . GLY A 1 92 ? 4.703 -8.531 -2.619 1 98.81 92 GLY A C 1
ATOM 749 O O . GLY A 1 92 ? 4.504 -9.672 -3.021 1 98.81 92 GLY A O 1
ATOM 750 N N . LEU A 1 93 ? 4.965 -7.496 -3.408 1 98.88 93 LEU A N 1
ATOM 751 C CA . LEU A 1 93 ? 5.105 -7.711 -4.844 1 98.88 93 LEU A CA 1
ATOM 752 C C . LEU A 1 93 ? 6.258 -8.664 -5.141 1 98.88 93 LEU A C 1
ATOM 754 O O . LEU A 1 93 ? 6.117 -9.578 -5.953 1 98.88 93 LEU A O 1
ATOM 758 N N . GLU A 1 94 ? 7.359 -8.516 -4.488 1 98.5 94 GLU A N 1
ATOM 759 C CA . GLU A 1 94 ? 8.5 -9.422 -4.633 1 98.5 94 GLU A CA 1
ATOM 760 C C . GLU A 1 94 ? 8.148 -10.828 -4.16 1 98.5 94 GLU A C 1
ATOM 762 O O . GLU A 1 94 ? 8.461 -11.812 -4.84 1 98.5 94 GLU A O 1
ATOM 767 N N . LYS A 1 95 ? 7.559 -10.883 -3.072 1 98.75 95 LYS A N 1
ATOM 768 C CA . LYS A 1 95 ? 7.148 -12.164 -2.51 1 98.75 95 LYS A CA 1
ATOM 769 C C . LYS A 1 95 ? 6.188 -12.891 -3.445 1 98.75 95 LYS A C 1
ATOM 771 O O . LYS A 1 95 ? 6.301 -14.109 -3.639 1 98.75 95 LYS A O 1
ATOM 776 N N . SER A 1 96 ? 5.258 -12.164 -3.979 1 98.88 96 SER A N 1
ATOM 777 C CA . SER A 1 96 ? 4.273 -12.75 -4.879 1 98.88 96 SER A CA 1
ATOM 778 C C . SER A 1 96 ? 4.938 -13.336 -6.121 1 98.88 96 SER A C 1
ATOM 780 O O . SER A 1 96 ? 4.59 -14.43 -6.559 1 98.88 96 SER A O 1
ATOM 782 N N . ALA A 1 97 ? 5.887 -12.594 -6.691 1 98.75 97 ALA A N 1
ATOM 783 C CA . ALA A 1 97 ? 6.633 -13.109 -7.836 1 98.75 97 ALA A CA 1
ATOM 784 C C . ALA A 1 97 ? 7.348 -14.414 -7.484 1 98.75 97 ALA A C 1
ATOM 786 O O . ALA A 1 97 ? 7.328 -15.367 -8.266 1 98.75 97 ALA A O 1
ATOM 787 N N . HIS A 1 98 ? 7.926 -14.5 -6.371 1 98.69 98 HIS A N 1
ATOM 788 C CA . HIS A 1 98 ? 8.633 -15.695 -5.922 1 98.69 98 HIS A CA 1
ATOM 789 C C . HIS A 1 98 ? 7.68 -16.859 -5.742 1 98.69 98 HIS A C 1
ATOM 791 O O . HIS A 1 98 ? 7.984 -17.984 -6.16 1 98.69 98 HIS A O 1
ATOM 797 N N . LYS A 1 99 ? 6.578 -16.562 -5.109 1 98.88 99 LYS A N 1
ATOM 798 C CA . LYS A 1 99 ? 5.605 -17.625 -4.859 1 98.88 99 LYS A CA 1
ATOM 799 C C . LYS A 1 99 ? 5.051 -18.188 -6.164 1 98.88 99 LYS A C 1
ATOM 801 O O . LYS A 1 99 ? 4.809 -19.391 -6.277 1 98.88 99 LYS A O 1
ATOM 806 N N . ARG A 1 100 ? 4.855 -17.297 -7.094 1 98.81 100 ARG A N 1
ATOM 807 C CA . ARG A 1 100 ? 4.379 -17.766 -8.391 1 98.81 100 ARG A CA 1
ATOM 808 C C . ARG A 1 100 ? 5.402 -18.688 -9.047 1 98.81 100 ARG A C 1
ATOM 810 O O . ARG A 1 100 ? 5.043 -19.734 -9.602 1 98.81 100 ARG A O 1
ATOM 817 N N . HIS A 1 101 ? 6.602 -18.359 -9.062 1 98.56 101 HIS A N 1
ATOM 818 C CA . HIS A 1 101 ? 7.672 -19.203 -9.586 1 98.56 101 HIS A CA 1
ATOM 819 C C . HIS A 1 101 ? 7.762 -20.531 -8.82 1 98.56 101 HIS A C 1
ATOM 821 O O . HIS A 1 101 ? 7.902 -21.594 -9.422 1 98.56 101 HIS A O 1
ATOM 827 N N . ALA A 1 102 ? 7.707 -20.422 -7.516 1 98.69 102 ALA A N 1
ATOM 828 C CA . ALA A 1 102 ? 7.793 -21.609 -6.656 1 98.69 102 ALA A CA 1
ATOM 829 C C . ALA A 1 102 ? 6.672 -22.594 -6.965 1 98.69 102 ALA A C 1
ATOM 831 O O . ALA A 1 102 ? 6.859 -23.797 -6.871 1 98.69 102 ALA A O 1
ATOM 832 N N . HIS A 1 103 ? 5.539 -22.094 -7.262 1 98.75 103 HIS A N 1
ATOM 833 C CA . HIS A 1 103 ? 4.414 -22.938 -7.637 1 98.75 103 HIS A CA 1
ATOM 834 C C . HIS A 1 103 ? 4.766 -23.844 -8.82 1 98.75 103 HIS A C 1
ATOM 836 O O . HIS A 1 103 ? 4.531 -25.047 -8.781 1 98.75 103 HIS A O 1
ATOM 842 N N . ASP A 1 104 ? 5.316 -23.25 -9.867 1 97.56 104 ASP A N 1
ATOM 843 C CA . ASP A 1 104 ? 5.699 -24.031 -11.047 1 97.56 104 ASP A CA 1
ATOM 844 C C . ASP A 1 104 ? 6.75 -25.078 -10.688 1 97.56 104 ASP A C 1
ATOM 846 O O . ASP A 1 104 ? 6.699 -26.219 -11.18 1 97.56 104 ASP A O 1
ATOM 850 N N . GLU A 1 105 ? 7.68 -24.672 -9.898 1 98 105 GLU A N 1
ATOM 851 C CA . GLU A 1 105 ? 8.719 -25.594 -9.469 1 98 105 GLU A CA 1
ATOM 852 C C . GLU A 1 105 ? 8.125 -26.766 -8.688 1 98 105 GLU A C 1
ATOM 854 O O . GLU A 1 105 ? 8.547 -27.922 -8.859 1 98 105 GLU A O 1
ATOM 859 N N . LYS A 1 106 ? 7.215 -26.484 -7.848 1 97.94 106 LYS A N 1
ATOM 860 C CA . LYS A 1 106 ? 6.562 -27.516 -7.055 1 97.94 106 LYS A CA 1
ATOM 861 C C . LYS A 1 106 ? 5.793 -28.484 -7.949 1 97.94 106 LYS A C 1
ATOM 863 O O . LYS A 1 106 ? 5.828 -29.703 -7.734 1 97.94 106 LYS A O 1
ATOM 868 N N . VAL A 1 107 ? 5.117 -27.984 -8.938 1 98.06 107 VAL A N 1
ATOM 869 C CA . VAL A 1 107 ? 4.375 -28.812 -9.883 1 98.06 107 VAL A CA 1
ATOM 870 C C . VAL A 1 107 ? 5.336 -29.75 -10.609 1 98.06 107 VAL A C 1
ATOM 872 O O . VAL A 1 107 ? 5.074 -30.953 -10.719 1 98.06 107 VAL A O 1
ATOM 875 N N . LYS A 1 108 ? 6.434 -29.219 -11.055 1 97.19 108 LYS A N 1
ATOM 876 C CA . LYS A 1 108 ? 7.445 -30.016 -11.734 1 97.19 108 LYS A CA 1
ATOM 877 C C . LYS A 1 108 ? 8.023 -31.078 -10.797 1 97.19 108 LYS A C 1
ATOM 879 O O . LYS A 1 108 ? 8.234 -32.219 -11.203 1 97.19 108 LYS A O 1
ATOM 884 N N . TRP A 1 109 ? 8.242 -30.625 -9.633 1 97.5 109 TRP A N 1
ATOM 885 C CA . TRP A 1 109 ? 8.812 -31.531 -8.633 1 97.5 109 TRP A CA 1
ATOM 886 C C . TRP A 1 109 ? 7.871 -32.688 -8.344 1 97.5 109 TRP A C 1
ATOM 888 O O . TRP A 1 109 ? 8.289 -33.844 -8.32 1 97.5 109 TRP A O 1
ATOM 898 N N . VAL A 1 110 ? 6.621 -32.438 -8.133 1 97.25 110 VAL A N 1
ATOM 899 C CA . VAL A 1 110 ? 5.625 -33.469 -7.832 1 97.25 110 VAL A CA 1
ATOM 900 C C . VAL A 1 110 ? 5.508 -34.438 -9.008 1 97.25 110 VAL A C 1
ATOM 902 O O . VAL A 1 110 ? 5.445 -35.656 -8.812 1 97.25 110 VAL A O 1
ATOM 905 N N . LYS A 1 111 ? 5.523 -33.906 -10.18 1 96.62 111 LYS A N 1
ATOM 906 C CA . LYS A 1 111 ? 5.461 -34.75 -11.375 1 96.62 111 LYS A CA 1
ATOM 907 C C . LYS A 1 111 ? 6.645 -35.719 -11.438 1 96.62 111 LYS A C 1
ATOM 909 O O . LYS A 1 111 ? 6.469 -36.906 -11.703 1 96.62 111 LYS A O 1
ATOM 914 N N . LYS A 1 112 ? 7.762 -35.188 -11.141 1 96.75 112 LYS A N 1
ATOM 915 C CA . LYS A 1 112 ? 8.977 -36 -11.164 1 96.75 112 LYS A CA 1
ATOM 916 C C . LYS A 1 112 ? 8.938 -37.094 -10.094 1 96.75 112 LYS A C 1
ATOM 918 O O . LYS A 1 112 ? 9.258 -38.25 -10.359 1 96.75 112 LYS A O 1
ATOM 923 N N . GLN A 1 113 ? 8.5 -36.688 -8.969 1 96 113 GLN A N 1
ATOM 924 C CA . GLN A 1 113 ? 8.445 -37.625 -7.84 1 96 113 GLN A CA 1
ATOM 925 C C . GLN A 1 113 ? 7.473 -38.75 -8.117 1 96 113 GLN A C 1
ATOM 927 O O . GLN A 1 113 ? 7.77 -39.938 -7.824 1 96 113 GLN A O 1
ATOM 932 N N . ARG A 1 114 ? 6.43 -38.5 -8.711 1 95.38 114 ARG A N 1
ATOM 933 C CA . ARG A 1 114 ? 5.422 -39.531 -8.977 1 95.38 114 ARG A CA 1
ATOM 934 C C . ARG A 1 114 ? 5.863 -40.469 -10.102 1 95.38 114 ARG A C 1
ATOM 936 O O . ARG A 1 114 ? 5.598 -41.656 -10.055 1 95.38 114 ARG A O 1
ATOM 943 N N . LYS A 1 115 ? 6.512 -39.875 -11.016 1 93.94 115 LYS A N 1
ATOM 944 C CA . LYS A 1 115 ? 7.059 -40.719 -12.094 1 93.94 115 LYS A CA 1
ATOM 945 C C . LYS A 1 115 ? 8.102 -41.688 -11.555 1 93.94 115 LYS A C 1
ATOM 947 O O . LYS A 1 115 ? 8.094 -42.875 -11.922 1 93.94 115 LYS A O 1
ATOM 952 N N . GLU A 1 116 ? 8.922 -41.125 -10.703 1 94.56 116 GLU A N 1
ATOM 953 C CA . GLU A 1 116 ? 9.961 -41.969 -10.117 1 94.56 116 GLU A CA 1
ATOM 954 C C . GLU A 1 116 ? 9.359 -43.062 -9.242 1 94.56 116 GLU A C 1
ATOM 956 O O . GLU A 1 116 ? 9.805 -44.219 -9.289 1 94.56 116 GLU A O 1
ATOM 961 N N . LYS A 1 117 ? 8.391 -42.781 -8.555 1 94.12 117 LYS A N 1
ATOM 962 C CA . LYS A 1 117 ? 7.734 -43.75 -7.695 1 94.12 117 LYS A CA 1
ATOM 963 C C . LYS A 1 117 ? 7.023 -44.812 -8.523 1 94.12 117 LYS A C 1
ATOM 965 O O . LYS A 1 117 ? 7.043 -46 -8.164 1 94.12 117 LYS A O 1
ATOM 970 N N . ALA A 1 118 ? 6.43 -44.375 -9.602 1 92.25 118 ALA A N 1
ATOM 971 C CA . ALA A 1 118 ? 5.746 -45.312 -10.484 1 92.25 118 ALA A CA 1
ATOM 972 C C . ALA A 1 118 ? 6.734 -46.281 -11.141 1 92.25 118 ALA A C 1
ATOM 974 O O . ALA A 1 118 ? 6.465 -47.469 -11.258 1 92.25 118 ALA A O 1
ATOM 975 N N . LEU A 1 119 ? 7.938 -45.75 -11.492 1 92.38 119 LEU A N 1
ATOM 976 C CA . LEU A 1 119 ? 8.984 -46.562 -12.094 1 92.38 119 LEU A CA 1
ATOM 977 C C . LEU A 1 119 ? 9.523 -47.562 -11.078 1 92.38 119 LEU A C 1
ATOM 979 O O . LEU A 1 119 ? 9.773 -48.719 -11.422 1 92.38 119 LEU A O 1
ATOM 983 N N . LEU A 1 120 ? 9.609 -47.094 -9.914 1 91.94 120 LEU A N 1
ATOM 984 C CA . LEU A 1 120 ? 10.117 -47.969 -8.867 1 91.94 120 LEU A CA 1
ATOM 985 C C . LEU A 1 120 ? 9.117 -49.094 -8.555 1 91.94 120 LEU A C 1
ATOM 987 O O . LEU A 1 120 ? 9.508 -50.25 -8.367 1 91.94 120 LEU A O 1
ATOM 991 N N . LYS A 1 121 ? 7.895 -48.75 -8.516 1 91.81 121 LYS A N 1
ATOM 992 C CA . LYS A 1 121 ? 6.852 -49.75 -8.266 1 91.81 121 LYS A CA 1
ATOM 993 C C . LYS A 1 121 ? 6.777 -50.781 -9.398 1 91.81 121 LYS A C 1
ATOM 995 O O . LYS A 1 121 ? 6.605 -51.969 -9.148 1 91.81 121 LYS A O 1
ATOM 1000 N N . GLU A 1 122 ? 6.957 -50.312 -10.609 1 90.44 122 GLU A N 1
ATOM 1001 C CA . GLU A 1 122 ? 6.949 -51.219 -11.766 1 90.44 122 GLU A CA 1
ATOM 1002 C C . GLU A 1 122 ? 8.148 -52.156 -11.75 1 90.44 122 GLU A C 1
ATOM 1004 O O . GLU A 1 122 ? 8.016 -53.344 -12.07 1 90.44 122 GLU A O 1
ATOM 1009 N N . ARG A 1 123 ? 9.281 -51.656 -11.305 1 90.56 123 ARG A N 1
ATOM 1010 C CA . ARG A 1 123 ? 10.492 -52.469 -11.242 1 90.56 123 ARG A CA 1
ATOM 1011 C C . ARG A 1 123 ? 10.383 -53.531 -10.148 1 90.56 123 ARG A C 1
ATOM 1013 O O . ARG A 1 123 ? 10.852 -54.656 -10.312 1 90.56 123 ARG A O 1
ATOM 1020 N N . LYS A 1 124 ? 9.773 -53.188 -9.125 1 89.62 124 LYS A N 1
ATOM 1021 C CA . LYS A 1 124 ? 9.602 -54.125 -8.016 1 89.62 124 LYS A CA 1
ATOM 1022 C C . LYS A 1 124 ? 8.625 -55.219 -8.391 1 89.62 124 LYS A C 1
ATOM 1024 O O . LYS A 1 124 ? 8.812 -56.375 -8.008 1 89.62 124 LYS A O 1
ATOM 1029 N N . ASN A 1 125 ? 7.66 -54.812 -9.141 1 89.12 125 ASN A N 1
ATOM 1030 C CA . ASN A 1 125 ? 6.625 -55.781 -9.516 1 89.12 125 ASN A CA 1
ATOM 1031 C C . ASN A 1 125 ? 7.043 -56.625 -10.719 1 89.12 125 ASN A C 1
ATOM 1033 O O . ASN A 1 125 ? 6.461 -57.656 -10.984 1 89.12 125 ASN A O 1
ATOM 1037 N N . ASN A 1 126 ? 8.023 -56.062 -11.492 1 85.19 126 ASN A N 1
ATOM 1038 C CA . ASN A 1 126 ? 8.539 -56.812 -12.633 1 85.19 126 ASN A CA 1
ATOM 1039 C C . ASN A 1 126 ? 10.062 -56.906 -12.602 1 85.19 126 ASN A C 1
ATOM 1041 O O . ASN A 1 126 ? 10.75 -56.25 -13.398 1 85.19 126 ASN A O 1
ATOM 1045 N N . PRO A 1 127 ? 10.453 -57.656 -11.602 1 76.38 127 PRO A N 1
ATOM 1046 C CA . PRO A 1 127 ? 11.914 -57.75 -11.523 1 76.38 127 PRO A CA 1
ATOM 1047 C C . PRO A 1 127 ? 12.531 -58.406 -12.766 1 76.38 127 PRO A C 1
ATOM 1049 O O . PRO A 1 127 ? 11.898 -59.25 -13.398 1 76.38 127 PRO A O 1
ATOM 1052 N N . PRO A 1 128 ? 13.43 -57.719 -13.266 1 70 128 PRO A N 1
ATOM 1053 C CA . PRO A 1 128 ? 14.047 -58.375 -14.422 1 70 128 PRO A CA 1
ATOM 1054 C C . PRO A 1 128 ? 14.297 -59.844 -14.195 1 70 128 PRO A C 1
ATOM 1056 O O . PRO A 1 128 ? 14.578 -60.281 -13.07 1 70 128 PRO A O 1
ATOM 1059 N N . LEU A 1 129 ? 13.789 -60.688 -14.914 1 62.19 129 LEU A N 1
ATOM 1060 C CA . LEU A 1 129 ? 14.117 -62.125 -14.875 1 62.19 129 LEU A CA 1
ATOM 1061 C C . LEU A 1 129 ? 15.617 -62.344 -14.773 1 62.19 129 LEU A C 1
ATOM 1063 O O . LEU A 1 129 ? 16.375 -61.844 -15.609 1 62.19 129 LEU A O 1
ATOM 1067 N N . GLU A 1 130 ? 16.125 -62.094 -13.766 1 56.06 130 GLU A N 1
ATOM 1068 C CA . GLU A 1 130 ? 17.531 -62.531 -13.68 1 56.06 130 GLU A CA 1
ATOM 1069 C C . GLU A 1 130 ? 17.797 -63.75 -14.555 1 56.06 130 GLU A C 1
ATOM 1071 O O . GLU A 1 130 ? 17.047 -64.75 -14.5 1 56.06 130 GLU A O 1
ATOM 1076 N N . ALA A 1 131 ? 18.375 -63.594 -15.703 1 54.47 131 ALA A N 1
ATOM 1077 C CA . ALA A 1 131 ? 18.891 -64.75 -16.438 1 54.47 131 ALA A CA 1
ATOM 1078 C C . ALA A 1 131 ? 19.375 -65.875 -15.484 1 54.47 131 ALA A C 1
ATOM 1080 O O . ALA A 1 131 ? 20.094 -65.562 -14.523 1 54.47 131 ALA A O 1
ATOM 1081 N N . THR A 1 132 ? 18.547 -66.812 -15.203 1 54.91 132 THR A N 1
ATOM 1082 C CA . THR A 1 132 ? 19.078 -67.938 -14.484 1 54.91 132 THR A CA 1
ATOM 1083 C C . THR A 1 132 ? 20.562 -68.125 -14.805 1 54.91 132 THR A C 1
ATOM 1085 O O . THR A 1 132 ? 20.953 -68.188 -15.977 1 54.91 132 THR A O 1
ATOM 1088 N N . PRO A 1 133 ? 21.5 -67.75 -14.109 1 52.41 133 PRO A N 1
ATOM 1089 C CA . PRO A 1 133 ? 22.859 -68.125 -14.492 1 52.41 133 PRO A CA 1
ATOM 1090 C C . PRO A 1 133 ? 22.891 -69.5 -15.234 1 52.41 133 PRO A C 1
ATOM 1092 O O . PRO A 1 133 ? 22.125 -70.375 -14.906 1 52.41 133 PRO A O 1
ATOM 1095 N N . GLU A 1 134 ? 23.078 -69.438 -16.484 1 47.91 134 GLU A N 1
ATOM 1096 C CA . GLU A 1 134 ? 23.406 -70.75 -17.078 1 47.91 134 GLU A CA 1
ATOM 1097 C C . GLU A 1 134 ? 24.219 -71.625 -16.125 1 47.91 134 GLU A C 1
ATOM 1099 O O . GLU A 1 134 ? 25.219 -71.188 -15.57 1 47.91 134 GLU A O 1
ATOM 1104 N N . SER A 1 135 ? 23.547 -72.5 -15.438 1 47.03 135 SER A N 1
ATOM 1105 C CA . SER A 1 135 ? 24.25 -73.5 -14.648 1 47.03 135 SER A CA 1
ATOM 1106 C C . SER A 1 135 ? 25.547 -73.938 -15.328 1 47.03 135 SER A C 1
ATOM 1108 O O . SER A 1 135 ? 25.547 -74.312 -16.5 1 47.03 135 SER A O 1
ATOM 1110 N N . PRO A 1 136 ? 26.688 -73.375 -15.055 1 46 136 PRO A N 1
ATOM 1111 C CA . PRO A 1 136 ? 27.844 -74.062 -15.633 1 46 136 PRO A CA 1
ATOM 1112 C C . PRO A 1 136 ? 27.609 -75.562 -15.805 1 46 136 PRO A C 1
ATOM 1114 O O . PRO A 1 136 ? 26.781 -76.125 -15.102 1 46 136 PRO A O 1
ATOM 1117 N N . ASP A 1 137 ? 27.688 -76 -16.906 1 40.56 137 ASP A N 1
ATOM 1118 C CA . ASP A 1 137 ? 27.844 -77.438 -17.078 1 40.56 137 ASP A CA 1
ATOM 1119 C C . ASP A 1 137 ? 28.578 -78.062 -15.898 1 40.56 137 ASP A C 1
ATOM 1121 O O . ASP A 1 137 ? 29.625 -77.562 -15.484 1 40.56 137 ASP A O 1
ATOM 1125 N N . GLN A 1 138 ? 27.875 -78.75 -14.969 1 38.91 138 GLN A N 1
ATOM 1126 C CA . GLN A 1 138 ? 28.406 -79.688 -14.016 1 38.91 138 GLN A CA 1
ATOM 1127 C C . GLN A 1 138 ? 29.562 -80.5 -14.625 1 38.91 138 GLN A C 1
ATOM 1129 O O . GLN A 1 138 ? 29.344 -81.375 -15.438 1 38.91 138 GLN A O 1
ATOM 1134 N N . GLN A 1 139 ? 30.547 -79.875 -15.18 1 34.72 139 GLN A N 1
ATOM 1135 C CA . GLN A 1 139 ? 31.656 -80.812 -15.203 1 34.72 139 GLN A CA 1
ATOM 1136 C C . GLN A 1 139 ? 31.797 -81.562 -13.867 1 34.72 139 GLN A C 1
ATOM 1138 O O . GLN A 1 139 ? 31.703 -80.938 -12.805 1 34.72 139 GLN A O 1
ATOM 1143 N N . SER A 1 140 ? 31.375 -82.875 -13.836 1 37.28 140 SER A N 1
ATOM 1144 C CA . SER A 1 140 ? 31.516 -83.938 -12.852 1 37.28 140 SER A CA 1
ATOM 1145 C C . SER A 1 140 ? 32.812 -83.812 -12.078 1 37.28 140 SER A C 1
ATOM 1147 O O . SER A 1 140 ? 33.75 -84.625 -12.273 1 37.28 140 SER A O 1
ATOM 1149 N N . VAL A 1 141 ? 33.312 -82.688 -11.891 1 35.75 141 VAL A N 1
ATOM 1150 C CA . VAL A 1 141 ? 34.594 -82.812 -11.195 1 35.75 141 VAL A CA 1
ATOM 1151 C C . VAL A 1 141 ? 34.344 -83.688 -9.93 1 35.75 141 VAL A C 1
ATOM 1153 O O . VAL A 1 141 ? 33.438 -83.375 -9.164 1 35.75 141 VAL A O 1
ATOM 1156 N N . GLN A 1 142 ? 34.719 -85 -10.016 1 34.19 142 GLN A N 1
ATOM 1157 C CA . GLN A 1 142 ? 34.969 -86 -8.992 1 34.19 142 GLN A CA 1
ATOM 1158 C C . GLN A 1 142 ? 35.625 -85.375 -7.762 1 34.19 142 GLN A C 1
ATOM 1160 O O . GLN A 1 142 ? 36.812 -85.062 -7.777 1 34.19 142 GLN A O 1
ATOM 1165 N N . ASN A 1 143 ? 35.094 -84.25 -7.293 1 31.52 143 ASN A N 1
ATOM 1166 C CA . ASN A 1 143 ? 35.781 -83.812 -6.109 1 31.52 143 ASN A CA 1
ATOM 1167 C C . ASN A 1 143 ? 35.875 -84.875 -5.031 1 31.52 143 ASN A C 1
ATOM 1169 O O . ASN A 1 143 ? 34.875 -85.5 -4.703 1 31.52 143 ASN A O 1
ATOM 1173 N N . PRO A 1 144 ? 37.031 -85.375 -4.812 1 36.28 144 PRO A N 1
ATOM 1174 C CA . PRO A 1 144 ? 37.375 -86.375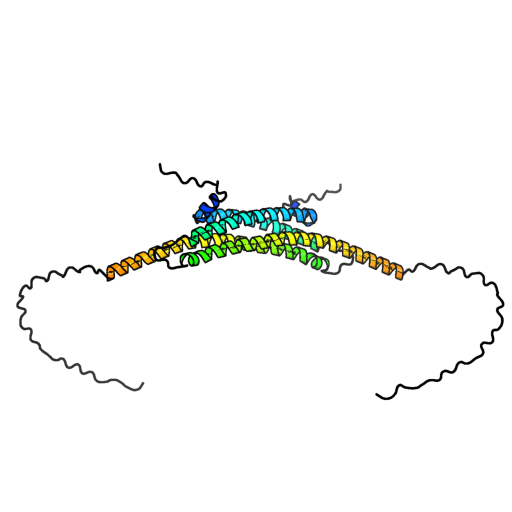 -3.801 1 36.28 144 PRO A CA 1
ATOM 1175 C C . PRO A 1 144 ? 36.719 -86.062 -2.451 1 36.28 144 PRO A C 1
ATOM 1177 O O . PRO A 1 144 ? 36.312 -84.938 -2.178 1 36.28 144 PRO A O 1
ATOM 1180 N N . ASN A 1 145 ? 36.344 -87.125 -1.7 1 31.05 145 ASN A N 1
ATOM 1181 C CA . ASN A 1 145 ? 35.75 -87.438 -0.396 1 31.05 145 ASN A CA 1
ATOM 1182 C C . ASN A 1 145 ? 36.344 -86.562 0.694 1 31.05 145 ASN A C 1
ATOM 1184 O O . ASN A 1 145 ? 37.469 -86.812 1.161 1 31.05 145 ASN A O 1
ATOM 1188 N N . ARG A 1 146 ? 36.406 -85.188 0.462 1 30.56 146 ARG A N 1
ATOM 1189 C CA . ARG A 1 146 ? 37.062 -84.625 1.624 1 30.56 146 ARG A CA 1
ATOM 1190 C C . ARG A 1 146 ? 36.344 -85 2.91 1 30.56 146 ARG A C 1
ATOM 1192 O O . ARG A 1 146 ? 35.094 -84.875 2.979 1 30.56 146 ARG A O 1
ATOM 1199 N N . ASP A 1 147 ? 36.969 -85.75 3.725 1 28.59 147 ASP A N 1
ATOM 1200 C CA . ASP A 1 147 ? 36.781 -86.25 5.078 1 28.59 147 ASP A CA 1
ATOM 1201 C C . ASP A 1 147 ? 36.312 -85.125 6.012 1 28.59 147 ASP A C 1
ATOM 1203 O O . ASP A 1 147 ? 36.781 -84 5.926 1 28.59 147 ASP A O 1
ATOM 1207 N N . TYR A 1 148 ? 35 -85.188 6.395 1 31.59 148 TYR A N 1
ATOM 1208 C CA . TYR A 1 148 ? 34.219 -84.5 7.379 1 31.59 148 TYR A CA 1
ATOM 1209 C C . TYR A 1 148 ? 35 -84.25 8.664 1 31.59 148 TYR A C 1
ATOM 1211 O O . TYR A 1 148 ? 34.719 -84.875 9.695 1 31.59 148 TYR A O 1
ATOM 1219 N N . GLY A 1 149 ? 36.344 -84 8.617 1 28.02 149 GLY A N 1
ATOM 1220 C CA . GLY A 1 149 ? 36.812 -84.25 9.969 1 28.02 149 GLY A CA 1
ATOM 1221 C C . GLY A 1 149 ? 36.125 -83.375 10.992 1 28.02 149 GLY A C 1
ATOM 1222 O O . GLY A 1 149 ? 34.938 -83 10.812 1 28.02 149 GLY A O 1
ATOM 1223 N N . SER A 1 150 ? 36.875 -82.625 11.82 1 28.91 150 SER A N 1
ATOM 1224 C CA . SER A 1 150 ? 37 -82.5 13.266 1 28.91 150 SER A CA 1
ATOM 1225 C C . SER A 1 150 ? 36.062 -81.438 13.828 1 28.91 150 SER A C 1
ATOM 1227 O O . SER A 1 150 ? 35.812 -80.438 13.203 1 28.91 150 SER A O 1
ATOM 1229 N N . PRO A 1 151 ? 35.156 -81.75 14.844 1 37.75 151 PRO A N 1
ATOM 1230 C CA . PRO A 1 151 ? 34.125 -81.188 15.711 1 37.75 151 PRO A CA 1
ATOM 1231 C C . PRO A 1 151 ? 34.625 -80 16.484 1 37.75 151 PRO A C 1
ATOM 1233 O O . PRO A 1 151 ? 35.562 -80.062 17.281 1 37.75 151 PRO A O 1
ATOM 1236 N N . THR A 1 152 ? 35.125 -78.875 15.922 1 28.64 152 THR A N 1
ATOM 1237 C CA . THR A 1 152 ? 35.844 -78.062 16.859 1 28.64 152 THR A CA 1
ATOM 1238 C C . THR A 1 152 ? 34.938 -77.625 18 1 28.64 152 THR A C 1
ATOM 1240 O O . THR A 1 152 ? 33.719 -77.438 17.812 1 28.64 152 THR A O 1
ATOM 1243 N N . SER A 1 153 ? 35.406 -77.688 19.328 1 30.8 153 SER A N 1
ATOM 1244 C CA . SER A 1 153 ? 35.062 -77.562 20.75 1 30.8 153 SER A CA 1
ATOM 1245 C C . SER A 1 153 ? 34.781 -76.125 21.125 1 30.8 153 SER A C 1
ATOM 1247 O O . SER A 1 153 ? 34.656 -75.812 22.312 1 30.8 153 SER A O 1
ATOM 1249 N N . ILE A 1 154 ? 34.156 -75.188 20.406 1 31.8 154 ILE A N 1
ATOM 1250 C CA . ILE A 1 154 ? 34.406 -73.875 20.938 1 31.8 154 ILE A CA 1
ATOM 1251 C C . ILE A 1 154 ? 33.781 -73.75 22.328 1 31.8 154 ILE A C 1
ATOM 1253 O O . ILE A 1 154 ? 32.562 -73.938 22.484 1 31.8 154 ILE A O 1
ATOM 1257 N N . TYR A 1 155 ? 34.594 -73.75 23.438 1 28.23 155 TYR A N 1
ATOM 1258 C CA . TYR A 1 155 ? 34.562 -73.688 24.906 1 28.23 155 TYR A CA 1
ATOM 1259 C C . TYR A 1 155 ? 33.906 -72.375 25.359 1 28.23 155 TYR A C 1
ATOM 1261 O O . TYR A 1 155 ? 33.156 -72.375 26.344 1 28.23 155 TYR A O 1
ATOM 1269 N N . ASP A 1 156 ? 34.219 -71.125 24.922 1 30.78 156 ASP A N 1
ATOM 1270 C CA . ASP A 1 156 ? 34.594 -70.188 25.953 1 30.78 156 ASP A CA 1
ATOM 1271 C C . ASP A 1 156 ? 33.375 -69.812 26.797 1 30.78 156 ASP A C 1
ATOM 1273 O O . ASP A 1 156 ? 32.312 -69.438 26.266 1 30.78 156 ASP A O 1
ATOM 1277 N N . LEU A 1 157 ? 33.344 -70.062 28.172 1 30.91 157 LEU A N 1
ATOM 1278 C CA . LEU A 1 157 ? 32.625 -70.062 29.453 1 30.91 157 LEU A CA 1
ATOM 1279 C C . LEU A 1 157 ? 32.25 -68.688 29.844 1 30.91 157 LEU A C 1
ATOM 1281 O O . LEU A 1 157 ? 31.109 -68.438 30.281 1 30.91 157 LEU A O 1
ATOM 1285 N N . ASP A 1 158 ? 33.156 -67.75 30.109 1 28.84 158 ASP A N 1
ATOM 1286 C CA . ASP A 1 158 ? 33.125 -67.062 31.391 1 28.84 158 ASP A CA 1
ATOM 1287 C C . ASP A 1 158 ? 32.188 -65.875 31.328 1 28.84 158 ASP A C 1
ATOM 1289 O O . ASP A 1 158 ? 32.469 -64.875 30.656 1 28.84 158 ASP A O 1
ATOM 1293 N N . ARG A 1 159 ? 30.875 -66 31.047 1 35.19 159 ARG A N 1
ATOM 1294 C CA . ARG A 1 159 ? 30.141 -64.75 31.234 1 35.19 159 ARG A CA 1
ATOM 1295 C C . ARG A 1 159 ? 30.547 -64.062 32.531 1 35.19 159 ARG A C 1
ATOM 1297 O O . ARG A 1 159 ? 30.328 -64.562 33.625 1 35.19 159 ARG A O 1
ATOM 1304 N N . ARG A 1 160 ? 31.469 -63.125 32.531 1 32.22 160 ARG A N 1
ATOM 1305 C CA . ARG A 1 160 ? 32.094 -62.188 33.469 1 32.22 160 ARG A CA 1
ATOM 1306 C C . ARG A 1 160 ? 31.047 -61.469 34.281 1 32.22 160 ARG A C 1
ATOM 1308 O O . ARG A 1 160 ? 29.906 -61.312 33.844 1 32.22 160 ARG A O 1
ATOM 1315 N N . GLU A 1 161 ? 31.547 -60.906 35.5 1 31.33 161 GLU A N 1
ATOM 1316 C CA . GLU A 1 161 ? 31.219 -60.281 36.781 1 31.33 161 GLU A CA 1
ATOM 1317 C C . GLU A 1 161 ? 30.344 -59.062 36.625 1 31.33 161 GLU A C 1
ATOM 1319 O O . GLU A 1 161 ? 30.266 -58.5 35.531 1 31.33 161 GLU A O 1
ATOM 1324 N N . SER A 1 162 ? 30.156 -58.375 37.812 1 32.06 162 SER A N 1
ATOM 1325 C CA . SER A 1 162 ? 29.5 -57.406 38.688 1 32.06 162 SER A CA 1
ATOM 1326 C C . SER A 1 162 ? 29.703 -55.969 38.219 1 32.06 162 SER A C 1
ATOM 1328 O O . SER A 1 162 ? 29.125 -55.031 38.75 1 32.06 162 SER A O 1
ATOM 1330 N N . ALA A 1 163 ? 30.391 -55.594 37.219 1 27.34 163 ALA A N 1
ATOM 1331 C CA . ALA A 1 163 ? 30.719 -54.219 37.594 1 27.34 163 ALA A CA 1
ATOM 1332 C C . ALA A 1 163 ? 29.531 -53.281 37.344 1 27.34 163 ALA A C 1
ATOM 1334 O O . ALA A 1 163 ? 28.766 -53.5 36.406 1 27.34 163 ALA A O 1
ATOM 1335 N N . MET B 1 1 ? 20.422 47.219 -1.54 1 30.66 1 MET B N 1
ATOM 1336 C CA . MET B 1 1 ? 20.312 46.219 -2.592 1 30.66 1 MET B CA 1
ATOM 1337 C C . MET B 1 1 ? 19.797 44.906 -2.033 1 30.66 1 MET B C 1
ATOM 1339 O O . MET B 1 1 ? 20.422 44.312 -1.151 1 30.66 1 MET B O 1
ATOM 1343 N N . SER B 1 2 ? 18.516 44.719 -1.723 1 36.5 2 SER B N 1
ATOM 1344 C CA . SER B 1 2 ? 17.844 43.625 -1.034 1 36.5 2 SER B CA 1
ATOM 1345 C C . SER B 1 2 ? 18.156 42.281 -1.693 1 36.5 2 SER B C 1
ATOM 1347 O O . SER B 1 2 ? 17.766 42.062 -2.842 1 36.5 2 SER B O 1
ATOM 1349 N N . THR B 1 3 ? 19.453 41.719 -1.563 1 40.25 3 THR B N 1
ATOM 1350 C CA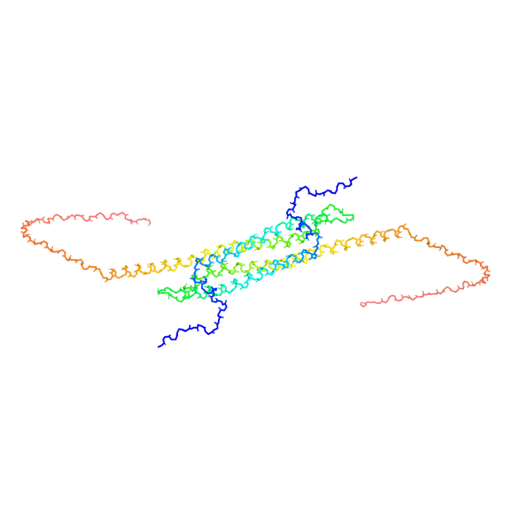 . THR B 1 3 ? 19.875 40.438 -2.086 1 40.25 3 THR B CA 1
ATOM 1351 C C . THR B 1 3 ? 18.781 39.406 -1.926 1 40.25 3 THR B C 1
ATOM 1353 O O . THR B 1 3 ? 18.344 39.125 -0.809 1 40.25 3 THR B O 1
ATOM 1356 N N . GLU B 1 4 ? 17.844 39.344 -2.77 1 42.53 4 GLU B N 1
ATOM 1357 C CA . GLU B 1 4 ? 16.828 38.312 -2.92 1 42.53 4 GLU B CA 1
ATOM 1358 C C . GLU B 1 4 ? 17.422 36.906 -2.662 1 42.53 4 GLU B C 1
ATOM 1360 O O . GLU B 1 4 ? 18.406 36.531 -3.299 1 42.53 4 GLU B O 1
ATOM 1365 N N . ASP B 1 5 ? 17.594 36.5 -1.395 1 41.72 5 ASP B N 1
ATOM 1366 C CA . ASP B 1 5 ? 18.125 35.219 -0.948 1 41.72 5 ASP B CA 1
ATOM 1367 C C . ASP B 1 5 ? 17.766 34.094 -1.925 1 41.72 5 ASP B C 1
ATOM 1369 O O . ASP B 1 5 ? 16.656 33.594 -1.885 1 41.72 5 ASP B O 1
ATOM 1373 N N . LYS B 1 6 ? 18.078 34.25 -3.148 1 47.69 6 LYS B N 1
ATOM 1374 C CA . LYS B 1 6 ? 18.016 33.188 -4.129 1 47.69 6 LYS B CA 1
ATOM 1375 C C . LYS B 1 6 ? 18.484 31.859 -3.518 1 47.69 6 LYS B C 1
ATOM 1377 O O . LYS B 1 6 ? 19.609 31.75 -3.041 1 47.69 6 LYS B O 1
ATOM 1382 N N . PRO B 1 7 ? 17.562 31.031 -3.027 1 48.34 7 PRO B N 1
ATOM 1383 C CA . PRO B 1 7 ? 18.203 29.828 -2.461 1 48.34 7 PRO B CA 1
ATOM 1384 C C . PRO B 1 7 ? 19.266 29.234 -3.381 1 48.34 7 PRO B C 1
ATOM 1386 O O . PRO B 1 7 ? 19.156 29.359 -4.605 1 48.34 7 PRO B O 1
ATOM 1389 N N . PHE B 1 8 ? 20.609 29.266 -3.096 1 49.56 8 PHE B N 1
ATOM 1390 C CA . PHE B 1 8 ? 21.828 28.766 -3.736 1 49.56 8 PHE B CA 1
ATOM 1391 C C . PHE B 1 8 ? 21.547 27.5 -4.523 1 49.56 8 PHE B C 1
ATOM 1393 O O . PHE B 1 8 ? 22.172 27.25 -5.559 1 49.56 8 PHE B O 1
ATOM 1400 N N . PHE B 1 9 ? 21.078 26.344 -3.951 1 50.91 9 PHE B N 1
ATOM 1401 C CA . PHE B 1 9 ? 20.938 25.078 -4.648 1 50.91 9 PHE B CA 1
ATOM 1402 C C . PHE B 1 9 ? 19.516 24.875 -5.141 1 50.91 9 PHE B C 1
ATOM 1404 O O . PHE B 1 9 ? 18.562 25.375 -4.531 1 50.91 9 PHE B O 1
ATOM 1411 N N . ASP B 1 10 ? 19.328 24.812 -6.41 1 59.12 10 ASP B N 1
ATOM 1412 C CA . ASP B 1 10 ? 18.078 24.359 -7.004 1 59.12 10 ASP B CA 1
ATOM 1413 C C . ASP B 1 10 ? 17.422 23.281 -6.141 1 59.12 10 ASP B C 1
ATOM 1415 O O . ASP B 1 10 ? 17.969 22.188 -5.977 1 59.12 10 ASP B O 1
ATOM 1419 N N . ASP B 1 11 ? 16.766 23.547 -5.074 1 73.88 11 ASP B N 1
ATOM 1420 C CA . ASP B 1 11 ? 16.141 22.656 -4.098 1 73.88 11 ASP B CA 1
ATOM 1421 C C . ASP B 1 11 ? 15.133 21.719 -4.766 1 73.88 11 ASP B C 1
ATOM 1423 O O . ASP B 1 11 ? 14.031 22.156 -5.117 1 73.88 11 ASP B O 1
ATOM 1427 N N . PRO B 1 12 ? 15.641 20.594 -5.137 1 80.12 12 PRO B N 1
ATOM 1428 C CA . PRO B 1 12 ? 14.75 19.641 -5.82 1 80.12 12 PRO B CA 1
ATOM 1429 C C . PRO B 1 12 ? 13.453 19.406 -5.066 1 80.12 12 PRO B C 1
ATOM 1431 O O . PRO B 1 12 ? 12.5 18.859 -5.629 1 80.12 12 PRO B O 1
ATOM 1434 N N . HIS B 1 13 ? 13.516 19.922 -3.816 1 87.38 13 HIS B N 1
ATOM 1435 C CA . HIS B 1 13 ? 12.32 19.641 -3.031 1 87.38 13 HIS B CA 1
ATOM 1436 C C . HIS B 1 13 ? 11.484 20.906 -2.838 1 87.38 13 HIS B C 1
ATOM 1438 O O . HIS B 1 13 ? 10.523 20.906 -2.062 1 87.38 13 HIS B O 1
ATOM 1444 N N . ALA B 1 14 ? 11.875 21.938 -3.564 1 92 14 ALA B N 1
ATOM 1445 C CA . ALA B 1 14 ? 11.172 23.203 -3.395 1 92 14 ALA B CA 1
ATOM 1446 C C . ALA B 1 14 ? 9.68 23.047 -3.666 1 92 14 ALA B C 1
ATOM 1448 O O . ALA B 1 14 ? 8.852 23.609 -2.945 1 92 14 ALA B O 1
ATOM 1449 N N . ALA B 1 15 ? 9.391 22.344 -4.719 1 92.94 15 ALA B N 1
ATOM 1450 C CA . ALA B 1 15 ? 7.988 22.141 -5.07 1 92.94 15 ALA B CA 1
ATOM 1451 C C . ALA B 1 15 ? 7.242 21.406 -3.965 1 92.94 15 ALA B C 1
ATOM 1453 O O . ALA B 1 15 ? 6.125 21.781 -3.598 1 92.94 15 ALA B O 1
ATOM 1454 N N . LEU B 1 16 ? 7.844 20.438 -3.373 1 96 16 LEU B N 1
ATOM 1455 C CA . LEU B 1 16 ? 7.199 19.656 -2.328 1 96 16 LEU B CA 1
ATOM 1456 C C . LEU B 1 16 ? 7.113 20.438 -1.027 1 96 16 LEU B C 1
ATOM 1458 O O . LEU B 1 16 ? 6.168 20.266 -0.252 1 96 16 LEU B O 1
ATOM 1462 N N . ARG B 1 17 ? 8.031 21.297 -0.865 1 96.5 17 ARG B N 1
ATOM 1463 C CA . ARG B 1 17 ? 7.961 22.188 0.289 1 96.5 17 ARG B CA 1
ATOM 1464 C C . ARG B 1 17 ? 6.762 23.125 0.186 1 96.5 17 ARG B C 1
ATOM 1466 O O . ARG B 1 17 ? 6.051 23.328 1.17 1 96.5 17 ARG B O 1
ATOM 1473 N N . GLU B 1 18 ? 6.566 23.609 -1.005 1 96.69 18 GLU B N 1
ATOM 1474 C CA . GLU B 1 18 ? 5.406 24.469 -1.224 1 96.69 18 GLU B CA 1
ATOM 1475 C C . GLU B 1 18 ? 4.105 23.703 -1.029 1 96.69 18 GLU B C 1
ATOM 1477 O O . GLU B 1 18 ? 3.152 24.219 -0.442 1 96.69 18 GLU B O 1
ATOM 1482 N N . ILE B 1 19 ? 4.066 22.531 -1.497 1 97.88 19 ILE B N 1
ATOM 1483 C CA . ILE B 1 19 ? 2.887 21.688 -1.355 1 97.88 19 ILE B CA 1
ATOM 1484 C C . ILE B 1 19 ? 2.629 21.406 0.123 1 97.88 19 ILE B C 1
ATOM 1486 O O . ILE B 1 19 ? 1.489 21.5 0.588 1 97.88 19 ILE B O 1
ATOM 1490 N N . ALA B 1 20 ? 3.664 21.156 0.86 1 98.19 20 ALA B N 1
ATOM 1491 C CA . ALA B 1 20 ? 3.543 20.859 2.285 1 98.19 20 ALA B CA 1
ATOM 1492 C C . ALA B 1 20 ? 2.908 22.031 3.037 1 98.19 20 ALA B C 1
ATOM 1494 O O . ALA B 1 20 ? 2.23 21.828 4.047 1 98.19 20 ALA B O 1
ATOM 1495 N N . GLN B 1 21 ? 3.039 23.234 2.535 1 97.69 21 GLN B N 1
ATOM 1496 C CA . GLN B 1 21 ? 2.588 24.422 3.238 1 97.69 21 GLN B CA 1
ATOM 1497 C C . GLN B 1 21 ? 1.156 24.781 2.848 1 97.69 21 GLN B C 1
ATOM 1499 O O . GLN B 1 21 ? 0.537 25.656 3.471 1 97.69 21 GLN B O 1
ATOM 1504 N N . ASN B 1 22 ? 0.684 24.109 1.812 1 97.88 22 ASN B N 1
ATOM 1505 C CA . ASN B 1 22 ? -0.635 24.406 1.263 1 97.88 22 ASN B CA 1
ATOM 1506 C C . ASN B 1 22 ? -1.554 23.188 1.314 1 97.88 22 ASN B C 1
ATOM 1508 O O . ASN B 1 22 ? -1.434 22.281 0.491 1 97.88 22 ASN B O 1
ATOM 1512 N N . PRO B 1 23 ? -2.561 23.234 2.223 1 98.06 23 PRO B N 1
ATOM 1513 C CA . PRO B 1 23 ? -3.4 22.047 2.402 1 98.06 23 PRO B CA 1
ATOM 1514 C C . PRO B 1 23 ? -4.141 21.656 1.126 1 98.06 23 PRO B C 1
ATOM 1516 O O . PRO B 1 23 ? -4.344 20.469 0.871 1 98.06 23 PRO B O 1
ATOM 1519 N N . ASP B 1 24 ? -4.57 22.625 0.364 1 97.88 24 ASP B N 1
ATOM 1520 C CA . ASP B 1 24 ? -5.266 22.297 -0.879 1 97.88 24 ASP B CA 1
ATOM 1521 C C . ASP B 1 24 ? -4.32 21.641 -1.881 1 97.88 24 ASP B C 1
ATOM 1523 O O . ASP B 1 24 ? -4.691 20.656 -2.537 1 97.88 24 ASP B O 1
ATOM 1527 N N . ALA B 1 25 ? -3.131 22.188 -2.104 1 98 25 ALA B N 1
ATOM 1528 C CA . ALA B 1 25 ? -2.137 21.562 -2.979 1 98 25 ALA B CA 1
ATOM 1529 C C . ALA B 1 25 ? -1.74 20.188 -2.471 1 98 25 ALA B C 1
ATOM 1531 O O . ALA B 1 25 ? -1.537 19.266 -3.262 1 98 25 ALA B O 1
ATOM 1532 N N . TYR B 1 26 ? -1.613 20.141 -1.149 1 98.5 26 TYR B N 1
ATOM 1533 C CA . TYR B 1 26 ? -1.323 18.875 -0.492 1 98.5 26 TYR B CA 1
ATOM 1534 C C . TYR B 1 26 ? -2.363 17.812 -0.855 1 98.5 26 TYR B C 1
ATOM 1536 O O . TYR B 1 26 ? -2.016 16.719 -1.288 1 98.5 26 TYR B O 1
ATOM 1544 N N . ALA B 1 27 ? -3.605 18.078 -0.738 1 98.75 27 ALA B N 1
ATOM 1545 C CA . ALA B 1 27 ? -4.695 17.156 -1.042 1 98.75 27 ALA B CA 1
ATOM 1546 C C . ALA B 1 27 ? -4.691 16.781 -2.518 1 98.75 27 ALA B C 1
ATOM 1548 O O . ALA B 1 27 ? -4.902 15.609 -2.859 1 98.75 27 ALA B O 1
ATOM 1549 N N . HIS B 1 28 ? -4.418 17.75 -3.355 1 98.5 28 HIS B N 1
ATOM 1550 C CA . HIS B 1 28 ? -4.379 17.484 -4.789 1 98.5 28 HIS B CA 1
ATOM 1551 C C . HIS B 1 28 ? -3.223 16.562 -5.145 1 98.5 28 HIS B C 1
ATOM 1553 O O . HIS B 1 28 ? -3.375 15.656 -5.977 1 98.5 28 HIS B O 1
ATOM 1559 N N . TYR B 1 29 ? -2.125 16.844 -4.508 1 98.62 29 TYR B N 1
ATOM 1560 C CA . TYR B 1 29 ? -0.952 16.016 -4.746 1 98.62 29 TYR B CA 1
ATOM 1561 C C . TYR B 1 29 ? -1.214 14.57 -4.328 1 98.62 29 TYR B C 1
ATOM 1563 O O . TYR B 1 29 ? -0.883 13.633 -5.062 1 98.62 29 TYR B O 1
ATOM 1571 N N . LEU B 1 30 ? -1.864 14.344 -3.189 1 98.81 30 LEU B N 1
ATOM 1572 C CA . LEU B 1 30 ? -2.164 13.008 -2.695 1 98.81 30 LEU B CA 1
ATOM 1573 C C . LEU B 1 30 ? -3.229 12.336 -3.557 1 98.81 30 LEU B C 1
ATOM 1575 O O . LEU B 1 30 ? -3.207 11.117 -3.738 1 98.81 30 LEU B O 1
ATOM 1579 N N . ALA B 1 31 ? -4.137 13.109 -4.102 1 98.62 31 ALA B N 1
ATOM 1580 C CA . ALA B 1 31 ? -5.164 12.562 -4.984 1 98.62 31 ALA B CA 1
ATOM 1581 C C . ALA B 1 31 ? -4.547 11.93 -6.227 1 98.62 31 ALA B C 1
ATOM 1583 O O . ALA B 1 31 ? -5.055 10.938 -6.746 1 98.62 31 ALA B O 1
ATOM 1584 N N . ASP B 1 32 ? -3.488 12.5 -6.668 1 97.5 32 ASP B N 1
ATOM 1585 C CA . ASP B 1 32 ? -2.801 11.93 -7.824 1 97.5 32 ASP B CA 1
ATOM 1586 C C . ASP B 1 32 ? -2.244 10.547 -7.508 1 97.5 32 ASP B C 1
ATOM 1588 O O . ASP B 1 32 ? -2.355 9.625 -8.32 1 97.5 32 ASP B O 1
ATOM 1592 N N . PHE B 1 33 ? -1.656 10.453 -6.395 1 98.69 33 PHE B N 1
ATOM 1593 C CA . PHE B 1 33 ? -1.17 9.141 -5.973 1 98.69 33 PHE B CA 1
ATOM 1594 C C . PHE B 1 33 ? -2.328 8.164 -5.785 1 98.69 33 PHE B C 1
ATOM 1596 O O . PHE B 1 33 ? -2.213 6.984 -6.113 1 98.69 33 PHE B O 1
ATOM 1603 N N . HIS B 1 34 ? -3.396 8.688 -5.211 1 98.69 34 HIS B N 1
ATOM 1604 C CA . HIS B 1 34 ? -4.598 7.883 -5.012 1 98.69 34 HIS B CA 1
ATOM 1605 C C . HIS B 1 34 ? -5.066 7.262 -6.324 1 98.69 34 HIS B C 1
ATOM 1607 O O . HIS B 1 34 ? -5.371 6.066 -6.375 1 98.69 34 HIS B O 1
ATOM 1613 N N . ARG B 1 35 ? -5.086 7.977 -7.375 1 98.19 35 ARG B N 1
ATOM 1614 C CA . ARG B 1 35 ? -5.5 7.496 -8.688 1 98.19 35 ARG B CA 1
ATOM 1615 C C . ARG B 1 35 ? -4.559 6.41 -9.195 1 98.19 35 ARG B C 1
ATOM 1617 O O . ARG B 1 35 ? -5.004 5.398 -9.742 1 98.19 35 ARG B O 1
ATOM 1624 N N . VAL B 1 36 ? -3.322 6.645 -8.992 1 98.44 36 VAL B N 1
ATOM 1625 C CA . VAL B 1 36 ? -2.322 5.684 -9.445 1 98.44 36 VAL B CA 1
ATOM 1626 C C . VAL B 1 36 ? -2.504 4.359 -8.711 1 98.44 36 VAL B C 1
ATOM 1628 O O . VAL B 1 36 ? -2.523 3.295 -9.328 1 98.44 36 VAL B O 1
ATOM 1631 N N . VAL B 1 37 ? -2.678 4.438 -7.426 1 98.81 37 VAL B N 1
ATOM 1632 C CA . VAL B 1 37 ? -2.793 3.221 -6.629 1 98.81 37 VAL B CA 1
ATOM 1633 C C . VAL B 1 37 ? -4.094 2.498 -6.973 1 98.81 37 VAL B C 1
ATOM 1635 O O . VAL B 1 37 ? -4.125 1.269 -7.055 1 98.81 37 VAL B O 1
ATOM 1638 N N . LEU B 1 38 ? -5.152 3.223 -7.184 1 98.56 38 LEU B N 1
ATOM 1639 C CA . LEU B 1 38 ? -6.414 2.604 -7.578 1 98.56 38 LEU B CA 1
ATOM 1640 C C . LEU B 1 38 ? -6.258 1.854 -8.898 1 98.56 38 LEU B C 1
ATOM 1642 O O . LEU B 1 38 ? -6.785 0.749 -9.055 1 98.56 38 LEU B O 1
ATOM 1646 N N . ASP B 1 39 ? -5.539 2.406 -9.75 1 97.31 39 ASP B N 1
ATOM 1647 C CA . ASP B 1 39 ? -5.293 1.759 -11.031 1 97.31 39 ASP B CA 1
ATOM 1648 C C . ASP B 1 39 ? -4.488 0.472 -10.859 1 97.31 39 ASP B C 1
ATOM 1650 O O . ASP B 1 39 ? -4.797 -0.548 -11.477 1 97.31 39 ASP B O 1
ATOM 1654 N N . MET B 1 40 ? -3.523 0.548 -10.078 1 98.38 40 MET B N 1
ATOM 1655 C CA . MET B 1 40 ? -2.725 -0.639 -9.781 1 98.38 40 MET B CA 1
ATOM 1656 C C . MET B 1 40 ? -3.59 -1.741 -9.18 1 98.38 40 MET B C 1
ATOM 1658 O O . MET B 1 40 ? -3.49 -2.902 -9.586 1 98.38 40 MET B O 1
ATOM 1662 N N . GLN B 1 41 ? -4.422 -1.372 -8.266 1 98.56 41 GLN B N 1
ATOM 1663 C CA . GLN B 1 41 ? -5.301 -2.334 -7.613 1 98.56 41 GLN B CA 1
ATOM 1664 C C . GLN B 1 41 ? -6.195 -3.041 -8.625 1 98.56 41 GLN B C 1
ATOM 1666 O O . GLN B 1 41 ? -6.332 -4.266 -8.594 1 98.56 41 GLN B O 1
ATOM 1671 N N . ALA B 1 42 ? -6.727 -2.299 -9.477 1 97.62 42 ALA B N 1
ATOM 1672 C CA . ALA B 1 42 ? -7.637 -2.863 -10.469 1 97.62 42 ALA B CA 1
ATOM 1673 C C . ALA B 1 42 ? -6.93 -3.898 -11.336 1 97.62 42 ALA B C 1
ATOM 1675 O O . ALA B 1 42 ? -7.469 -4.977 -11.594 1 97.62 42 ALA B O 1
ATOM 1676 N N . LYS B 1 43 ? -5.793 -3.594 -11.766 1 97.56 43 LYS B N 1
ATOM 1677 C CA . LYS B 1 43 ? -5.027 -4.5 -12.609 1 97.56 43 LYS B CA 1
ATOM 1678 C C . LYS B 1 43 ? -4.594 -5.742 -11.836 1 97.56 43 LYS B C 1
ATOM 1680 O O . LYS B 1 43 ? -4.668 -6.859 -12.352 1 97.56 43 LYS B O 1
ATOM 1685 N N . LEU B 1 44 ? -4.188 -5.516 -10.625 1 98.56 44 LEU B N 1
ATOM 1686 C CA . LEU B 1 44 ? -3.705 -6.629 -9.82 1 98.56 44 LEU B CA 1
ATOM 1687 C C . LEU B 1 44 ? -4.855 -7.539 -9.398 1 98.56 44 LEU B C 1
ATOM 1689 O O . LEU B 1 44 ? -4.676 -8.75 -9.258 1 98.56 44 LEU B O 1
ATOM 1693 N N . GLU B 1 45 ? -6.012 -7 -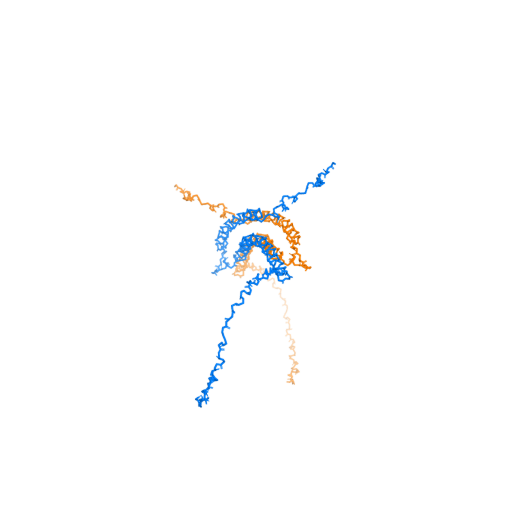9.258 1 98.38 45 GLU B N 1
ATOM 1694 C CA . GLU B 1 45 ? -7.176 -7.82 -8.945 1 98.38 45 GLU B CA 1
ATOM 1695 C C . GLU B 1 45 ? -7.516 -8.758 -10.094 1 98.38 45 GLU B C 1
ATOM 1697 O O . GLU B 1 45 ? -7.871 -9.922 -9.875 1 98.38 45 GLU B O 1
ATOM 1702 N N . VAL B 1 46 ? -7.414 -8.273 -11.273 1 98.31 46 VAL B N 1
ATOM 1703 C CA . VAL B 1 46 ? -7.621 -9.133 -12.438 1 98.31 46 VAL B CA 1
ATOM 1704 C C . VAL B 1 46 ? -6.555 -10.219 -12.469 1 98.31 46 VAL B C 1
ATOM 1706 O O . VAL B 1 46 ? -6.863 -11.398 -12.672 1 98.31 46 VAL B O 1
ATOM 1709 N N . LEU B 1 47 ? -5.336 -9.828 -12.297 1 98.5 47 LEU B N 1
ATOM 1710 C CA . LEU B 1 47 ? -4.246 -10.797 -12.281 1 98.5 47 LEU B CA 1
ATOM 1711 C C . LEU B 1 47 ? -4.469 -11.844 -11.203 1 98.5 47 LEU B C 1
ATOM 1713 O O . LEU B 1 47 ? -4.203 -13.031 -11.414 1 98.5 47 LEU B O 1
ATOM 1717 N N . GLN B 1 48 ? -4.91 -11.398 -10.086 1 98.62 48 GLN B N 1
ATOM 1718 C CA . GLN B 1 48 ? -5.203 -12.305 -8.984 1 98.62 48 GLN B CA 1
ATOM 1719 C C . GLN B 1 48 ? -6.199 -13.383 -9.406 1 98.62 48 GLN B C 1
ATOM 1721 O O . GLN B 1 48 ? -5.996 -14.57 -9.133 1 98.62 48 GLN B O 1
ATOM 1726 N N . HIS B 1 49 ? -7.246 -13.008 -10 1 98.12 49 HIS B N 1
ATOM 1727 C CA . HIS B 1 49 ? -8.273 -13.938 -10.453 1 98.12 49 HIS B CA 1
ATOM 1728 C C . HIS B 1 49 ? -7.715 -14.922 -11.477 1 98.12 49 HIS B C 1
ATOM 1730 O O . HIS B 1 49 ? -7.906 -16.125 -11.352 1 98.12 49 HIS B O 1
ATOM 1736 N N . GLU B 1 50 ? -7.039 -14.336 -12.461 1 98.25 50 GLU B N 1
ATOM 1737 C CA . GLU B 1 50 ? -6.508 -15.172 -13.523 1 98.25 50 GLU B CA 1
ATOM 1738 C C . GLU B 1 50 ? -5.461 -16.141 -12.992 1 98.25 50 GLU B C 1
ATOM 1740 O O . GLU B 1 50 ? -5.398 -17.297 -13.438 1 98.25 50 GLU B O 1
ATOM 1745 N N . THR B 1 51 ? -4.652 -15.734 -12.102 1 98.44 51 THR B N 1
ATOM 1746 C CA . THR B 1 51 ? -3.627 -16.594 -11.516 1 98.44 51 THR B CA 1
ATOM 1747 C C . THR B 1 51 ? -4.262 -17.703 -10.695 1 98.44 51 THR B C 1
ATOM 1749 O O . THR B 1 51 ? -3.803 -18.844 -10.727 1 98.44 51 THR B O 1
ATOM 1752 N N . ARG B 1 52 ? -5.258 -17.328 -9.93 1 98.44 52 ARG B N 1
ATOM 1753 C CA . ARG B 1 52 ? -5.992 -18.344 -9.172 1 98.44 52 ARG B CA 1
ATOM 1754 C C . ARG B 1 52 ? -6.535 -19.422 -10.094 1 98.44 52 ARG B C 1
ATOM 1756 O O . ARG B 1 52 ? -6.363 -20.625 -9.836 1 98.44 52 ARG B O 1
ATOM 1763 N N . VAL B 1 53 ? -7.199 -19.047 -11.148 1 97.81 53 VAL B N 1
ATOM 1764 C CA . VAL B 1 53 ? -7.766 -19.984 -12.109 1 97.81 53 VAL B CA 1
ATOM 1765 C C . VAL B 1 53 ? -6.664 -20.891 -12.664 1 97.81 53 VAL B C 1
ATOM 1767 O O . VAL B 1 53 ? -6.812 -22.109 -12.695 1 97.81 53 VAL B O 1
ATOM 1770 N N . HIS B 1 54 ? -5.602 -20.266 -13.086 1 97.94 54 HIS B N 1
ATOM 1771 C CA . HIS B 1 54 ? -4.512 -21.031 -13.68 1 97.94 54 HIS B CA 1
ATOM 1772 C C . HIS B 1 54 ? -3.912 -22.016 -12.664 1 97.94 54 HIS B C 1
ATOM 1774 O O . HIS B 1 54 ? -3.795 -23.203 -12.945 1 97.94 54 HIS B O 1
ATOM 1780 N N . CYS B 1 55 ? -3.555 -21.453 -11.484 1 98.25 55 CYS B N 1
ATOM 1781 C CA . CYS B 1 55 ? -2.84 -22.281 -10.508 1 98.25 55 CYS B CA 1
ATOM 1782 C C . CYS B 1 55 ? -3.732 -23.391 -9.977 1 98.25 55 CYS B C 1
ATOM 1784 O O . CYS B 1 55 ? -3.281 -24.531 -9.805 1 98.25 55 CYS B O 1
ATOM 1786 N N . ARG B 1 56 ? -4.973 -23.109 -9.727 1 97.38 56 ARG B N 1
ATOM 1787 C CA . ARG B 1 56 ? -5.891 -24.141 -9.258 1 97.38 56 ARG B CA 1
ATOM 1788 C C . ARG B 1 56 ? -6.195 -25.156 -10.352 1 97.38 56 ARG B C 1
ATOM 1790 O O . ARG B 1 56 ? -6.578 -26.297 -10.07 1 97.38 56 ARG B O 1
ATOM 1797 N N . GLY B 1 57 ? -6.016 -24.75 -11.617 1 96.81 57 GLY B N 1
ATOM 1798 C CA . GLY B 1 57 ? -6.266 -25.609 -12.75 1 96.81 57 GLY B CA 1
ATOM 1799 C C . GLY B 1 57 ? -5.062 -26.469 -13.125 1 96.81 57 GLY B C 1
ATOM 1800 O O . GLY B 1 57 ? -5.176 -27.391 -13.938 1 96.81 57 GLY B O 1
ATOM 1801 N N . THR B 1 58 ? -3.963 -26.125 -12.57 1 96.81 58 THR B N 1
ATOM 1802 C CA . THR B 1 58 ? -2.746 -26.875 -12.875 1 96.81 58 THR B CA 1
ATOM 1803 C C . THR B 1 58 ? -2.684 -28.156 -12.047 1 96.81 58 THR B C 1
ATOM 1805 O O . THR B 1 58 ? -2.109 -28.172 -10.961 1 96.81 58 THR B O 1
ATOM 1808 N N . ARG B 1 59 ? -3.164 -29.188 -12.641 1 95.12 59 ARG B N 1
ATOM 1809 C CA . ARG B 1 59 ? -3.215 -30.484 -11.969 1 95.12 59 ARG B CA 1
ATOM 1810 C C . ARG B 1 59 ? -2.066 -31.375 -12.414 1 95.12 59 ARG B C 1
ATOM 1812 O O . ARG B 1 59 ? -1.546 -31.219 -13.523 1 95.12 59 ARG B O 1
ATOM 1819 N N . VAL B 1 60 ? -1.663 -32.188 -11.469 1 95.62 60 VAL B N 1
ATOM 1820 C CA . VAL B 1 60 ? -0.698 -33.25 -11.742 1 95.62 60 VAL B CA 1
ATOM 1821 C C . VAL B 1 60 ? -1.395 -34.625 -11.688 1 95.62 60 VAL B C 1
ATOM 1823 O O . VAL B 1 60 ? -2.291 -34.844 -10.875 1 95.62 60 VAL B O 1
ATOM 1826 N N . GLU B 1 61 ? -0.995 -35.469 -12.672 1 91.88 61 GLU B N 1
ATOM 1827 C CA . GLU B 1 61 ? -1.598 -36.812 -12.656 1 91.88 61 GLU B CA 1
ATOM 1828 C C . GLU B 1 61 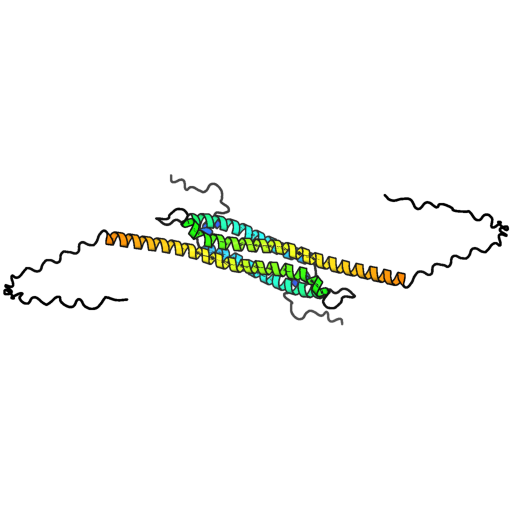? -1.524 -37.438 -11.266 1 91.88 61 GLU B C 1
ATOM 1830 O O . GLU B 1 61 ? -0.472 -37.406 -10.625 1 91.88 61 GLU B O 1
ATOM 1835 N N . GLY B 1 62 ? -2.68 -37.969 -10.844 1 91.62 62 GLY B N 1
ATOM 1836 C CA . GLY B 1 62 ? -2.734 -38.594 -9.523 1 91.62 62 GLY B CA 1
ATOM 1837 C C . GLY B 1 62 ? -3.232 -37.656 -8.445 1 91.62 62 GLY B C 1
ATOM 1838 O O . GLY B 1 62 ? -3.422 -38.062 -7.297 1 91.62 62 GLY B O 1
ATOM 1839 N N . ASP B 1 63 ? -3.395 -36.438 -8.852 1 94.06 63 ASP B N 1
ATOM 1840 C CA . ASP B 1 63 ? -3.889 -35.469 -7.887 1 94.06 63 ASP B CA 1
ATOM 1841 C C . ASP B 1 63 ? -5.246 -35.875 -7.328 1 94.06 63 ASP B C 1
ATOM 1843 O O . ASP B 1 63 ? -6.152 -36.25 -8.086 1 94.06 63 ASP B O 1
ATOM 1847 N N . LYS B 1 64 ? -5.215 -35.906 -5.957 1 91.69 64 LYS B N 1
ATOM 1848 C CA . LYS B 1 64 ? -6.523 -36 -5.316 1 91.69 64 LYS B CA 1
ATOM 1849 C C . LYS B 1 64 ? -7.27 -34.656 -5.371 1 91.69 64 LYS B C 1
ATOM 1851 O O . LYS B 1 64 ? -6.734 -33.656 -5.863 1 91.69 64 LYS B O 1
ATOM 1856 N N . TRP B 1 65 ? -8.492 -34.719 -4.734 1 89.12 65 TRP B N 1
ATOM 1857 C CA . TRP B 1 65 ? -9.336 -33.531 -4.664 1 89.12 65 TRP B CA 1
ATOM 1858 C C . TRP B 1 65 ? -8.648 -32.438 -3.873 1 89.12 65 TRP B C 1
ATOM 1860 O O . TRP B 1 65 ? -8.078 -32.688 -2.807 1 89.12 65 TRP B O 1
ATOM 1870 N N . LYS B 1 66 ? -8.422 -31.25 -4.305 1 93.94 66 LYS B N 1
ATOM 1871 C CA . LYS B 1 66 ? -8.016 -30.031 -3.611 1 93.94 66 LYS B CA 1
ATOM 1872 C C . LYS B 1 66 ? -6.496 -29.859 -3.648 1 93.94 66 LYS B C 1
ATOM 1874 O O . LYS B 1 66 ? -5.977 -28.828 -3.217 1 93.94 66 LYS B O 1
ATOM 1879 N N . GLN B 1 67 ? -5.75 -30.906 -4.133 1 95.38 67 GLN B N 1
ATOM 1880 C CA . GLN B 1 67 ? -4.297 -30.828 -4.074 1 95.38 67 GLN B CA 1
ATOM 1881 C C . GLN B 1 67 ? -3.775 -29.656 -4.906 1 95.38 67 GLN B C 1
ATOM 1883 O O . GLN B 1 67 ? -2.891 -28.922 -4.465 1 95.38 67 GLN B O 1
ATOM 1888 N N . ALA B 1 68 ? -4.312 -29.547 -6.07 1 96.44 68 ALA B N 1
ATOM 1889 C CA . ALA B 1 68 ? -3.922 -28.406 -6.898 1 96.44 68 ALA B CA 1
ATOM 1890 C C . ALA B 1 68 ? -4.266 -27.078 -6.219 1 96.44 68 ALA B C 1
ATOM 1892 O O . ALA B 1 68 ? -3.488 -26.125 -6.27 1 96.44 68 ALA B O 1
ATOM 1893 N N . GLN B 1 69 ? -5.434 -27 -5.59 1 96.56 69 GLN B N 1
ATOM 1894 C CA . GLN B 1 69 ? -5.867 -25.812 -4.859 1 96.56 69 GLN B CA 1
ATOM 1895 C C . GLN B 1 69 ? -4.914 -25.5 -3.713 1 96.56 69 GLN B C 1
ATOM 1897 O O . GLN B 1 69 ? -4.547 -24.344 -3.506 1 96.56 69 GLN B O 1
ATOM 1902 N N . LEU B 1 70 ? -4.551 -26.531 -2.99 1 97.06 70 LEU B N 1
ATOM 1903 C CA . LEU B 1 70 ? -3.639 -26.344 -1.867 1 97.06 70 LEU B CA 1
ATOM 1904 C C . LEU B 1 70 ? -2.297 -25.797 -2.34 1 97.06 70 LEU B C 1
ATOM 1906 O O . LEU B 1 70 ? -1.711 -24.922 -1.683 1 97.06 70 LEU B O 1
ATOM 1910 N N . ARG B 1 71 ? -1.787 -26.188 -3.453 1 97 71 ARG B N 1
ATOM 1911 C CA . ARG B 1 71 ? -0.517 -25.719 -4.004 1 97 71 ARG B CA 1
ATOM 1912 C C . ARG B 1 71 ? -0.61 -24.266 -4.445 1 97 71 ARG B C 1
ATOM 1914 O O . ARG B 1 71 ? 0.404 -23.578 -4.535 1 97 71 ARG B O 1
ATOM 1921 N N . SER B 1 72 ? -1.861 -23.906 -4.75 1 98.25 72 SER B N 1
ATOM 1922 C CA . SER B 1 72 ? -2.053 -22.547 -5.273 1 98.25 72 SER B CA 1
ATOM 1923 C C . SER B 1 72 ? -2.107 -21.531 -4.152 1 98.25 72 SER B C 1
ATOM 1925 O O . SER B 1 72 ? -1.92 -20.328 -4.387 1 98.25 72 SER B O 1
ATOM 1927 N N . PHE B 1 73 ? -2.344 -21.875 -2.965 1 98.44 73 PHE B N 1
ATOM 1928 C CA . PHE B 1 73 ? -2.672 -21 -1.852 1 98.44 73 PHE B CA 1
ATOM 1929 C C . PHE B 1 73 ? -1.541 -20 -1.595 1 98.44 73 PHE B C 1
ATOM 1931 O O . PHE B 1 73 ? -1.783 -18.812 -1.414 1 98.44 73 PHE B O 1
ATOM 1938 N N . PRO B 1 74 ? -0.301 -20.5 -1.584 1 98.56 74 PRO B N 1
ATOM 1939 C CA . PRO B 1 74 ? 0.76 -19.516 -1.323 1 98.56 74 PRO B CA 1
ATOM 1940 C C . PRO B 1 74 ? 0.782 -18.375 -2.344 1 98.56 74 PRO B C 1
ATOM 1942 O O . PRO B 1 74 ? 1.027 -17.234 -1.985 1 98.56 74 PRO B O 1
ATOM 1945 N N . VAL B 1 75 ? 0.536 -18.656 -3.607 1 98.75 75 VAL B N 1
ATOM 1946 C CA . VAL B 1 75 ? 0.51 -17.641 -4.652 1 98.75 75 VAL B CA 1
ATOM 1947 C C . VAL B 1 75 ? -0.665 -16.688 -4.426 1 98.75 75 VAL B C 1
ATOM 1949 O O . VAL B 1 75 ? -0.497 -15.477 -4.441 1 98.75 75 VAL B O 1
ATOM 1952 N N . GLU B 1 76 ? -1.795 -17.25 -4.176 1 98.62 76 GLU B N 1
ATOM 1953 C CA . GLU B 1 76 ? -3.006 -16.453 -3.98 1 98.62 76 GLU B CA 1
ATOM 1954 C C . GLU B 1 76 ? -2.875 -15.531 -2.775 1 98.62 76 GLU B C 1
ATOM 1956 O O . GLU B 1 76 ? -3.205 -14.352 -2.857 1 98.62 76 GLU B O 1
ATOM 1961 N N . LYS B 1 77 ? -2.389 -16.094 -1.705 1 98.69 77 LYS B N 1
ATOM 1962 C CA . LYS B 1 77 ? -2.232 -15.32 -0.478 1 98.69 77 LYS B CA 1
ATOM 1963 C C . LYS B 1 77 ? -1.252 -14.172 -0.678 1 98.69 77 LYS B C 1
ATOM 1965 O O . LYS B 1 77 ? -1.488 -13.062 -0.202 1 98.69 77 LYS B O 1
ATOM 1970 N N . SER B 1 78 ? -0.206 -14.445 -1.343 1 98.69 78 SER B N 1
ATOM 1971 C CA . SER B 1 78 ? 0.83 -13.43 -1.52 1 98.69 78 SER B CA 1
ATOM 1972 C C . SER B 1 78 ? 0.303 -12.234 -2.303 1 98.69 78 SER B C 1
ATOM 1974 O O . SER B 1 78 ? 0.572 -11.086 -1.944 1 98.69 78 SER B O 1
ATOM 1976 N N . LEU B 1 79 ? -0.433 -12.469 -3.35 1 98.69 79 LEU B N 1
ATOM 1977 C CA . LEU B 1 79 ? -0.955 -11.367 -4.148 1 98.69 79 LEU B CA 1
ATOM 1978 C C . LEU B 1 79 ? -2.098 -10.664 -3.428 1 98.69 79 LEU B C 1
ATOM 1980 O O . LEU B 1 79 ? -2.24 -9.445 -3.523 1 98.69 79 LEU B O 1
ATOM 1984 N N . ASN B 1 80 ? -2.861 -11.422 -2.717 1 98.62 80 ASN B N 1
ATOM 1985 C CA . ASN B 1 80 ? -3.916 -10.836 -1.895 1 98.62 80 ASN B CA 1
ATOM 1986 C C . ASN B 1 80 ? -3.352 -9.859 -0.864 1 98.62 80 ASN B C 1
ATOM 1988 O O . ASN B 1 80 ? -3.945 -8.812 -0.602 1 98.62 80 ASN B O 1
ATOM 1992 N N . ASP B 1 81 ? -2.27 -10.188 -0.272 1 98.69 81 ASP B N 1
ATOM 1993 C CA . ASP B 1 81 ? -1.621 -9.312 0.703 1 98.69 81 ASP B CA 1
ATOM 1994 C C . ASP B 1 81 ? -1.203 -7.992 0.063 1 98.69 81 ASP B C 1
ATOM 1996 O O . ASP B 1 81 ? -1.343 -6.93 0.673 1 98.69 81 ASP B O 1
ATOM 2000 N N . VAL B 1 82 ? -0.679 -8.062 -1.116 1 98.88 82 VAL B N 1
ATOM 2001 C CA . VAL B 1 82 ? -0.29 -6.859 -1.843 1 98.88 82 VAL B CA 1
ATOM 2002 C C . VAL B 1 82 ? -1.505 -5.953 -2.035 1 98.88 82 VAL B C 1
ATOM 2004 O O . VAL B 1 82 ? -1.456 -4.762 -1.721 1 98.88 82 VAL B O 1
ATOM 2007 N N . ILE B 1 83 ? -2.604 -6.5 -2.523 1 98.88 83 ILE B N 1
ATOM 2008 C CA . ILE B 1 83 ? -3.812 -5.75 -2.834 1 98.88 83 ILE B CA 1
ATOM 2009 C C . ILE B 1 83 ? -4.387 -5.145 -1.556 1 98.88 83 ILE B C 1
ATOM 2011 O O . ILE B 1 83 ? -4.82 -3.988 -1.548 1 98.88 83 ILE B O 1
ATOM 2015 N N . ARG B 1 84 ? -4.289 -5.887 -0.489 1 98.81 84 ARG B N 1
ATOM 2016 C CA . ARG B 1 84 ? -4.754 -5.398 0.804 1 98.81 84 ARG B CA 1
ATOM 2017 C C . ARG B 1 84 ? -3.943 -4.188 1.255 1 98.81 84 ARG B C 1
ATOM 2019 O O . ARG B 1 84 ? -4.508 -3.197 1.728 1 98.81 84 ARG B O 1
ATOM 2026 N N . ASN B 1 85 ? -2.715 -4.301 1.136 1 98.81 85 ASN B N 1
ATOM 2027 C CA . ASN B 1 85 ? -1.855 -3.197 1.551 1 98.81 85 ASN B CA 1
ATOM 2028 C C . ASN B 1 85 ? -2.059 -1.967 0.672 1 98.81 85 ASN B C 1
ATOM 2030 O O . ASN B 1 85 ? -2.008 -0.835 1.158 1 98.81 85 ASN B O 1
ATOM 2034 N N . LEU B 1 86 ? -2.285 -2.174 -0.591 1 98.88 86 LEU B N 1
ATOM 2035 C CA . LEU B 1 86 ? -2.582 -1.059 -1.482 1 98.88 86 LEU B CA 1
ATOM 2036 C C . LEU B 1 86 ? -3.902 -0.397 -1.103 1 98.88 86 LEU B C 1
ATOM 2038 O O . LEU B 1 86 ? -4.02 0.83 -1.138 1 98.88 86 LEU B O 1
ATOM 2042 N N . ARG B 1 87 ? -4.855 -1.167 -0.713 1 98.75 87 ARG B N 1
ATOM 2043 C CA . ARG B 1 87 ? -6.133 -0.621 -0.263 1 98.75 87 ARG B CA 1
ATOM 2044 C C . ARG B 1 87 ? -5.953 0.23 0.99 1 98.75 87 ARG B C 1
ATOM 2046 O O . ARG B 1 87 ? -6.535 1.309 1.104 1 98.75 87 ARG B O 1
ATOM 2053 N N . LYS B 1 88 ? -5.16 -0.231 1.846 1 98.81 88 LYS B N 1
ATOM 2054 C CA . LYS B 1 88 ? -4.855 0.542 3.047 1 98.81 88 LYS B CA 1
ATOM 2055 C C . LYS B 1 88 ? -4.156 1.853 2.693 1 98.81 88 LYS B C 1
ATOM 2057 O O . LYS B 1 88 ? -4.43 2.891 3.301 1 98.81 88 LYS B O 1
ATOM 2062 N N . ALA B 1 89 ? -3.256 1.746 1.763 1 98.75 89 ALA B N 1
ATOM 2063 C CA . ALA B 1 89 ? -2.551 2.951 1.334 1 98.75 89 ALA B CA 1
ATOM 2064 C C . ALA B 1 89 ? -3.516 3.969 0.734 1 98.75 89 ALA B C 1
ATOM 2066 O O . ALA B 1 89 ? -3.402 5.168 0.995 1 98.75 89 ALA B O 1
ATOM 2067 N N . THR B 1 90 ? -4.492 3.52 -0.055 1 98.56 90 THR B N 1
ATOM 2068 C CA . THR B 1 90 ? -5.473 4.414 -0.658 1 98.56 90 THR B CA 1
ATOM 2069 C C . THR B 1 90 ? -6.316 5.098 0.417 1 98.56 90 THR B C 1
ATOM 2071 O O . THR B 1 90 ? -6.508 6.312 0.38 1 98.56 90 THR B O 1
ATOM 2074 N N . SER B 1 91 ? -6.75 4.344 1.328 1 98.62 91 SER B N 1
ATOM 2075 C CA . SER B 1 91 ? -7.496 4.91 2.445 1 98.62 91 SER B CA 1
ATOM 2076 C C . SER B 1 91 ? -6.637 5.891 3.24 1 98.62 91 SER B C 1
ATOM 2078 O O . SER B 1 91 ? -7.125 6.938 3.674 1 98.62 91 SER B O 1
ATOM 2080 N N . GLY B 1 92 ? -5.441 5.574 3.414 1 98.81 92 GLY B N 1
ATOM 2081 C CA . GLY B 1 92 ? -4.512 6.426 4.133 1 98.81 92 GLY B CA 1
ATOM 2082 C C . GLY B 1 92 ? -4.262 7.754 3.441 1 98.81 92 GLY B C 1
ATOM 2083 O O . GLY B 1 92 ? -4.102 8.781 4.102 1 98.81 92 GLY B O 1
ATOM 2084 N N . LEU B 1 93 ? -4.191 7.695 2.121 1 98.88 93 LEU B N 1
ATOM 2085 C CA . LEU B 1 93 ? -3.975 8.922 1.361 1 98.88 93 LEU B CA 1
ATOM 2086 C C . LEU B 1 93 ? -5.117 9.906 1.585 1 98.88 93 LEU B C 1
ATOM 2088 O O . LEU B 1 93 ? -4.879 11.094 1.801 1 98.88 93 LEU B O 1
ATOM 2092 N N . GLU B 1 94 ? -6.316 9.453 1.589 1 98.5 94 GLU B N 1
ATOM 2093 C CA . GLU B 1 94 ? -7.48 10.289 1.87 1 98.5 94 GLU B CA 1
ATOM 2094 C C . GLU B 1 94 ? -7.445 10.828 3.299 1 98.5 94 GLU B C 1
ATOM 2096 O O . GLU B 1 94 ? -7.684 12.016 3.529 1 98.5 94 GLU B O 1
ATOM 2101 N N . LYS B 1 95 ? -7.172 9.984 4.156 1 98.75 95 LYS B N 1
ATOM 2102 C CA . LYS B 1 95 ? -7.082 10.352 5.562 1 98.75 95 LYS B CA 1
ATOM 2103 C C . LYS B 1 95 ? -6.008 11.414 5.785 1 98.75 95 LYS B C 1
ATOM 2105 O O . LYS B 1 95 ? -6.211 12.367 6.543 1 98.75 95 LYS B O 1
ATOM 2110 N N . SER B 1 96 ? -4.887 11.219 5.141 1 98.88 96 SER B N 1
ATOM 2111 C CA . SER B 1 96 ? -3.779 12.164 5.289 1 98.88 96 SER B CA 1
ATOM 2112 C C . SER B 1 96 ? -4.16 13.547 4.781 1 98.88 96 SER B C 1
ATOM 2114 O O . SER B 1 96 ? -3.848 14.555 5.422 1 98.88 96 SER B O 1
ATOM 2116 N N . ALA B 1 97 ? -4.844 13.602 3.658 1 98.75 97 ALA B N 1
ATOM 2117 C CA . ALA B 1 97 ? -5.324 14.875 3.141 1 98.75 97 ALA B CA 1
ATOM 2118 C C . ALA B 1 97 ? -6.254 15.562 4.137 1 98.75 97 ALA B C 1
ATOM 2120 O O . ALA B 1 97 ? -6.148 16.766 4.375 1 98.75 97 ALA B O 1
ATOM 2121 N N . HIS B 1 98 ? -7.109 14.867 4.727 1 98.69 98 HIS B N 1
ATOM 2122 C CA . HIS B 1 98 ? -8.047 15.398 5.703 1 98.69 98 HIS B CA 1
ATOM 2123 C C . HIS B 1 98 ? -7.316 15.922 6.938 1 98.69 98 HIS B C 1
ATOM 2125 O O . HIS B 1 98 ? -7.633 17 7.438 1 98.69 98 HIS B O 1
ATOM 2131 N N . LYS B 1 99 ? 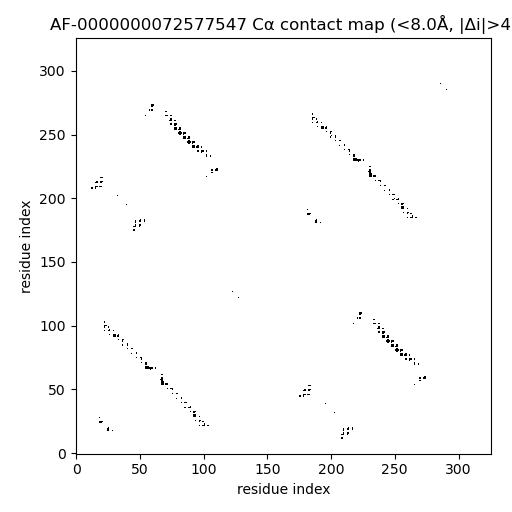-6.387 15.109 7.391 1 98.88 99 LYS B N 1
ATOM 2132 C CA . LYS B 1 99 ? -5.645 15.5 8.586 1 98.88 99 LYS B CA 1
ATOM 2133 C C . LYS B 1 99 ? -4.84 16.781 8.344 1 98.88 99 LYS B C 1
ATOM 2135 O O . LYS B 1 99 ? -4.719 17.625 9.234 1 98.88 99 LYS B O 1
ATOM 2140 N N . ARG B 1 100 ? -4.316 16.875 7.164 1 98.81 100 ARG B N 1
ATOM 2141 C CA . ARG B 1 100 ? -3.576 18.094 6.844 1 98.81 100 ARG B CA 1
ATOM 2142 C C . ARG B 1 100 ? -4.496 19.297 6.859 1 98.81 100 ARG B C 1
ATOM 2144 O O . ARG B 1 100 ? -4.129 20.359 7.383 1 98.81 100 ARG B O 1
ATOM 2151 N N . HIS B 1 101 ? -5.594 19.25 6.309 1 98.56 101 HIS B N 1
ATOM 2152 C CA . HIS B 1 101 ? -6.582 20.312 6.336 1 98.56 101 HIS B CA 1
ATOM 2153 C C . HIS B 1 101 ? -7.031 20.625 7.762 1 98.56 101 HIS B C 1
ATOM 2155 O O . HIS B 1 101 ? -7.137 21.781 8.148 1 98.56 101 HIS B O 1
ATOM 2161 N N . ALA B 1 102 ? -7.305 19.578 8.484 1 98.69 102 ALA B N 1
ATOM 2162 C CA . ALA B 1 102 ? -7.754 19.734 9.867 1 98.69 102 ALA B CA 1
ATOM 2163 C C . ALA B 1 102 ? -6.719 20.469 10.711 1 98.69 102 ALA B C 1
ATOM 2165 O O . ALA B 1 102 ? -7.07 21.219 11.625 1 98.69 102 ALA B O 1
ATOM 2166 N N . HIS B 1 103 ? -5.492 20.219 10.453 1 98.75 103 HIS B N 1
ATOM 2167 C CA . HIS B 1 103 ? -4.418 20.922 11.148 1 98.75 103 HIS B CA 1
ATOM 2168 C C . HIS B 1 103 ? -4.555 22.438 11 1 98.75 103 HIS B C 1
ATOM 2170 O O . HIS B 1 103 ? -4.488 23.172 11.984 1 98.75 103 HIS B O 1
ATOM 2176 N N . ASP B 1 104 ? -4.746 22.891 9.781 1 97.56 104 ASP B N 1
ATOM 2177 C CA . ASP B 1 104 ? -4.895 24.328 9.539 1 97.56 104 ASP B CA 1
ATOM 2178 C C . ASP B 1 104 ? -6.125 24.875 10.25 1 97.56 104 ASP B C 1
ATOM 2180 O O . ASP B 1 104 ? -6.082 25.984 10.805 1 97.56 104 ASP B O 1
ATOM 2184 N N . GLU B 1 105 ? -7.168 24.125 10.195 1 97.94 105 GLU B N 1
ATOM 2185 C CA . GLU B 1 105 ? -8.391 24.547 10.883 1 97.94 105 GLU B CA 1
ATOM 2186 C C . GLU B 1 105 ? -8.164 24.656 12.391 1 97.94 105 GLU B C 1
ATOM 2188 O O . GLU B 1 105 ? -8.656 25.594 13.031 1 97.94 105 GLU B O 1
ATOM 2193 N N . LYS B 1 106 ? -7.477 23.734 12.922 1 97.88 106 LYS B N 1
ATOM 2194 C CA . LYS B 1 106 ? -7.184 23.75 14.352 1 97.88 106 LYS B CA 1
ATOM 2195 C C . LYS B 1 106 ? -6.332 24.969 14.727 1 97.88 106 LYS B C 1
ATOM 2197 O O . LYS B 1 106 ? -6.566 25.594 15.758 1 97.88 106 LYS B O 1
ATOM 2202 N N . VAL B 1 107 ? -5.363 25.281 13.922 1 98 107 VAL B N 1
ATOM 2203 C CA . VAL B 1 107 ? -4.504 26.438 14.148 1 98 107 VAL B CA 1
ATOM 2204 C C . VAL B 1 107 ? -5.344 27.719 14.148 1 98 107 VAL B C 1
ATOM 2206 O O . VAL B 1 107 ? -5.207 28.562 15.039 1 98 107 VAL B O 1
ATOM 2209 N N . LYS B 1 108 ? -6.215 27.828 13.188 1 97.12 108 LYS B N 1
ATOM 2210 C CA . LYS B 1 108 ? -7.102 28.984 13.102 1 97.12 108 LYS B CA 1
ATOM 2211 C C . LYS B 1 108 ? -8.023 29.062 14.312 1 97.12 108 LYS B C 1
ATOM 2213 O O . LYS B 1 108 ? -8.25 30.141 14.867 1 97.12 108 LYS B O 1
ATOM 2218 N N . TRP B 1 109 ? -8.492 27.922 14.641 1 97.38 109 TRP B N 1
ATOM 2219 C CA . TRP B 1 109 ? -9.406 27.844 15.773 1 97.38 109 TRP B CA 1
ATOM 2220 C C . TRP B 1 109 ? -8.719 28.281 17.062 1 97.38 109 TRP B C 1
ATOM 2222 O O . TRP B 1 109 ? -9.273 29.078 17.828 1 97.38 109 TRP B O 1
ATOM 2232 N N . VAL B 1 110 ? -7.543 27.812 17.328 1 97.12 110 VAL B N 1
ATOM 2233 C CA . VAL B 1 110 ? -6.793 28.141 18.547 1 97.12 110 VAL B CA 1
ATOM 2234 C C . VAL B 1 110 ? -6.484 29.641 18.562 1 97.12 110 VAL B C 1
ATOM 2236 O O . VAL B 1 110 ? -6.625 30.281 19.609 1 97.12 110 VAL B O 1
ATOM 2239 N N . LYS B 1 111 ? -6.133 30.172 17.469 1 96.5 111 LYS B N 1
ATOM 2240 C CA . LYS B 1 111 ? -5.855 31.609 17.375 1 96.5 111 LYS B CA 1
ATOM 2241 C C . LYS B 1 111 ? -7.09 32.438 17.734 1 96.5 111 LYS B C 1
ATOM 2243 O O . LYS B 1 111 ? -6.996 33.375 18.5 1 96.5 111 LYS B O 1
ATOM 2248 N N . LYS B 1 112 ? -8.172 32 17.234 1 96.62 112 LYS B N 1
ATOM 2249 C CA . LYS B 1 112 ? -9.43 32.688 17.5 1 96.62 112 LYS B CA 1
ATOM 2250 C C . LYS B 1 112 ? -9.805 32.594 18.969 1 96.62 112 LYS B C 1
ATOM 2252 O O . LYS B 1 112 ? -10.18 33.625 19.594 1 96.62 112 LYS B O 1
ATOM 2257 N N . GLN B 1 113 ? -9.641 31.469 19.469 1 95.88 113 GLN B N 1
ATOM 2258 C CA . GLN B 1 113 ? -10 31.219 20.859 1 95.88 113 GLN B CA 1
ATOM 2259 C C . GLN B 1 113 ? -9.141 32.062 21.797 1 95.88 113 GLN B C 1
ATOM 2261 O O . GLN B 1 113 ? -9.641 32.625 22.766 1 95.88 113 GLN B O 1
ATOM 2266 N N . ARG B 1 114 ? -7.949 32.188 21.531 1 95.31 114 ARG B N 1
ATOM 2267 C CA . ARG B 1 114 ? -7.035 32.938 22.391 1 95.31 114 ARG B CA 1
ATOM 2268 C C . ARG B 1 114 ? -7.273 34.438 22.281 1 95.31 114 ARG B C 1
ATOM 2270 O O . ARG B 1 114 ? -7.172 35.156 23.266 1 95.31 114 ARG B O 1
ATOM 2277 N N . LYS B 1 115 ? -7.578 34.812 21.125 1 93.81 115 LYS B N 1
ATOM 2278 C CA . LYS B 1 115 ? -7.914 36.219 20.938 1 93.81 115 LYS B CA 1
ATOM 2279 C C . LYS B 1 115 ? -9.172 36.594 21.703 1 93.81 115 LYS B C 1
ATOM 2281 O O . LYS B 1 115 ? -9.211 37.656 22.359 1 93.81 115 LYS B O 1
ATOM 2286 N N . GLU B 1 116 ? -10.125 35.719 21.609 1 94.5 116 GLU B N 1
ATOM 2287 C CA . GLU B 1 116 ? -11.375 35.969 22.312 1 94.5 116 GLU B CA 1
ATOM 2288 C C . GLU B 1 116 ? -11.172 35.938 23.828 1 94.5 116 GLU B C 1
ATOM 2290 O O . GLU B 1 116 ? -11.719 36.781 24.531 1 94.5 116 GLU B O 1
ATOM 2295 N N . LYS B 1 117 ? -10.383 35.125 24.281 1 94.06 117 LYS B N 1
ATOM 2296 C CA . LYS B 1 117 ? -10.102 35.031 25.703 1 94.06 117 LYS B CA 1
ATOM 2297 C C . LYS B 1 117 ? -9.328 36.281 26.188 1 94.06 117 LYS B C 1
ATOM 2299 O O . LYS B 1 117 ? -9.586 36.781 27.281 1 94.06 117 LYS B O 1
ATOM 2304 N N . ALA B 1 118 ? -8.422 36.719 25.359 1 92.06 118 ALA B N 1
ATOM 2305 C CA . ALA B 1 118 ? -7.645 37.906 25.688 1 92.06 118 ALA B CA 1
ATOM 2306 C C . ALA B 1 118 ? -8.539 39.125 25.75 1 92.06 118 ALA B C 1
ATOM 2308 O O . ALA B 1 118 ? -8.391 39.969 26.641 1 92.06 118 ALA B O 1
ATOM 2309 N N . LEU B 1 119 ? -9.531 39.219 24.812 1 92.12 119 LEU B N 1
ATOM 2310 C CA . LEU B 1 119 ? -10.469 40.312 24.781 1 92.12 119 LEU B CA 1
ATOM 2311 C C . LEU B 1 119 ? -11.383 40.312 26.016 1 92.12 119 LEU B C 1
ATOM 2313 O O . LEU B 1 119 ? -11.664 41.344 26.594 1 92.12 119 LEU B O 1
ATOM 2317 N N . LEU B 1 120 ? -11.711 39.125 26.359 1 91.88 120 LEU B N 1
ATOM 2318 C CA . LEU B 1 120 ? -12.578 38.969 27.516 1 91.88 120 LEU B CA 1
ATOM 2319 C C . LEU B 1 120 ? -11.844 39.344 28.797 1 91.88 120 LEU B C 1
ATOM 2321 O O . LEU B 1 120 ? -12.398 40.031 29.672 1 91.88 120 LEU B O 1
ATOM 2325 N N . LYS B 1 121 ? -10.633 38.969 28.891 1 91.5 121 LYS B N 1
ATOM 2326 C CA . LYS B 1 121 ? -9.82 39.281 30.047 1 91.5 121 LYS B CA 1
ATOM 2327 C C . LYS B 1 121 ? -9.578 40.781 30.141 1 91.5 121 LYS B C 1
ATOM 2329 O O . LYS B 1 121 ? -9.625 41.375 31.234 1 91.5 121 LYS B O 1
ATOM 2334 N N . GLU B 1 122 ? -9.383 41.406 29.016 1 90.31 122 GLU B N 1
ATOM 2335 C CA . GLU B 1 122 ? -9.18 42.875 28.969 1 90.31 122 GLU B CA 1
ATOM 2336 C C . GLU B 1 122 ? -10.438 43.625 29.375 1 90.31 122 GLU B C 1
ATOM 2338 O O . GLU B 1 122 ? -10.367 44.625 30.094 1 90.31 122 GLU B O 1
ATOM 2343 N N . ARG B 1 123 ? -11.578 43.094 28.984 1 90.31 123 ARG B N 1
ATOM 2344 C CA . ARG B 1 123 ? -12.852 43.75 29.312 1 90.31 123 ARG B CA 1
ATOM 2345 C C . ARG B 1 123 ? -13.164 43.594 30.797 1 90.31 123 ARG B C 1
ATOM 2347 O O . ARG B 1 123 ? -13.703 44.531 31.422 1 90.31 123 ARG B O 1
ATOM 2354 N N . LYS B 1 124 ? -12.805 42.531 31.328 1 89.5 124 LYS B N 1
ATOM 2355 C CA . LYS B 1 124 ? -13.047 42.312 32.75 1 89.5 124 LYS B CA 1
ATOM 2356 C C . LYS B 1 124 ? -12.141 43.188 33.625 1 89.5 124 LYS B C 1
ATOM 2358 O O . LYS B 1 124 ? -12.562 43.688 34.656 1 89.5 124 LYS B O 1
ATOM 2363 N N . ASN B 1 125 ? -10.984 43.344 33.094 1 88.81 125 ASN B N 1
ATOM 2364 C CA . ASN B 1 125 ? -10 44.125 33.844 1 88.81 125 ASN B CA 1
ATOM 2365 C C . ASN B 1 125 ? -10.188 45.625 33.625 1 88.81 125 ASN B C 1
ATOM 2367 O O . ASN B 1 125 ? -9.68 46.438 34.406 1 88.81 125 ASN B O 1
ATOM 2371 N N . ASN B 1 126 ? -10.875 45.969 32.5 1 84.62 126 ASN B N 1
ATOM 2372 C CA . ASN B 1 126 ? -11.156 47.375 32.219 1 84.62 126 ASN B CA 1
ATOM 2373 C C . ASN B 1 126 ? -12.633 47.594 31.906 1 84.62 126 ASN B C 1
ATOM 2375 O O . ASN B 1 126 ? -13 47.844 30.75 1 84.62 126 ASN B O 1
ATOM 2379 N N . PRO B 1 127 ? -13.375 47.375 33 1 76 127 PRO B N 1
ATOM 2380 C CA . PRO B 1 127 ? -14.812 47.562 32.719 1 76 127 PRO B CA 1
ATOM 2381 C C . PRO B 1 127 ? -15.156 49 32.281 1 76 127 PRO B C 1
ATOM 2383 O O . PRO B 1 127 ? -14.492 49.938 32.688 1 76 127 PRO B O 1
ATOM 2386 N N . PRO B 1 128 ? -15.82 49.031 31.25 1 70.31 128 PRO B N 1
ATOM 2387 C CA . PRO B 1 128 ? -16.203 50.375 30.875 1 70.31 128 PRO B CA 1
ATOM 2388 C C . PRO B 1 128 ? -16.688 51.219 32.062 1 70.31 128 PRO B C 1
ATOM 2390 O O . PRO B 1 128 ? -17.312 50.688 32.969 1 70.31 128 PRO B O 1
ATOM 2393 N N . LEU B 1 129 ? -16.141 52.219 32.406 1 61.75 129 LEU B N 1
ATOM 2394 C CA . LEU B 1 129 ? -16.641 53.156 33.406 1 61.75 129 LEU B CA 1
ATOM 2395 C C . LEU B 1 129 ? -18.125 53.406 33.219 1 61.75 129 LEU B C 1
ATOM 2397 O O . LEU B 1 129 ? -18.562 53.844 32.156 1 61.75 129 LEU B O 1
ATOM 2401 N N . GLU B 1 130 ? -18.875 52.562 33.5 1 56.34 130 GLU B N 1
ATOM 2402 C CA . GLU B 1 130 ? -20.297 52.938 33.5 1 56.34 130 GLU B CA 1
ATOM 2403 C C . GLU B 1 130 ? -20.469 54.406 33.906 1 56.34 130 GLU B C 1
ATOM 2405 O O . GLU B 1 130 ? -19.891 54.875 34.875 1 56.34 130 GLU B O 1
ATOM 2410 N N . ALA B 1 131 ? -20.781 55.25 33 1 54.53 131 ALA B N 1
ATOM 2411 C CA . ALA B 1 131 ? -21.234 56.594 33.344 1 54.53 131 ALA B CA 1
ATOM 2412 C C . ALA B 1 131 ? -22.078 56.594 34.625 1 54.53 131 ALA B C 1
ATOM 2414 O O . ALA B 1 131 ? -22.953 55.75 34.781 1 54.53 131 ALA B O 1
ATOM 2415 N N . THR B 1 132 ? -21.484 56.875 35.719 1 54.81 132 THR B N 1
ATOM 2416 C CA . THR B 1 132 ? -22.328 57.125 36.906 1 54.81 132 THR B CA 1
ATOM 2417 C C . THR B 1 132 ? -23.703 5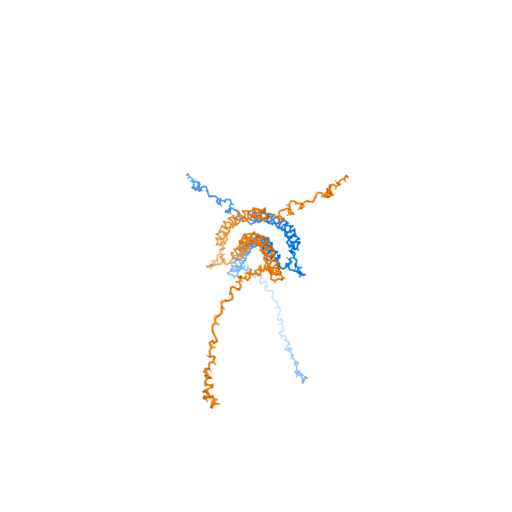7.625 36.5 1 54.81 132 THR B C 1
ATOM 2419 O O . THR B 1 132 ? -23.797 58.594 35.75 1 54.81 132 THR B O 1
ATOM 2422 N N . PRO B 1 133 ? -24.703 56.938 36.406 1 52.16 133 PRO B N 1
ATOM 2423 C CA . PRO B 1 133 ? -25.984 57.625 36.156 1 52.16 133 PRO B CA 1
ATOM 2424 C C . PRO B 1 133 ? -26.031 59 36.75 1 52.16 133 PRO B C 1
ATOM 2426 O O . PRO B 1 133 ? -25.469 59.25 37.812 1 52.16 133 PRO B O 1
ATOM 2429 N N . GLU B 1 134 ? -26 60 35.969 1 47.62 134 GLU B N 1
ATOM 2430 C CA . GLU B 1 134 ? -26.344 61.312 36.562 1 47.62 134 GLU B CA 1
ATOM 2431 C C . GLU B 1 134 ? -27.438 61.156 37.625 1 47.62 134 GLU B C 1
ATOM 2433 O O . GLU B 1 134 ? -28.469 60.562 37.375 1 47.62 134 GLU B O 1
ATOM 2438 N N . SER B 1 135 ? -27.078 61.094 38.906 1 47.25 135 SER B N 1
ATOM 2439 C CA . SER B 1 135 ? -28.047 61.156 40 1 47.25 135 SER B CA 1
ATOM 2440 C C . SER B 1 135 ? -29.219 62.062 39.625 1 47.25 135 SER B C 1
ATOM 2442 O O . SER B 1 135 ? -29.031 63.188 39.219 1 47.25 135 SER B O 1
ATOM 2444 N N . PRO B 1 136 ? -30.344 61.562 39.156 1 46.53 136 PRO B N 1
ATOM 2445 C CA . PRO B 1 136 ? -31.438 62.531 39.094 1 46.53 136 PRO B CA 1
ATOM 2446 C C . PRO B 1 136 ? -31.359 63.562 40.219 1 46.53 136 PRO B C 1
ATOM 2448 O O . PRO B 1 136 ? -30.75 63.281 41.281 1 46.53 136 PRO B O 1
ATOM 2451 N N . ASP B 1 137 ? -31.406 64.75 39.969 1 40.91 137 ASP B N 1
ATOM 2452 C CA . ASP B 1 137 ? -31.625 65.812 40.969 1 40.91 137 ASP B CA 1
ATOM 2453 C C . ASP B 1 137 ? -32.531 65.312 42.094 1 40.91 137 ASP B C 1
ATOM 2455 O O . ASP B 1 137 ? -33.594 64.75 41.812 1 40.91 137 ASP B O 1
ATOM 2459 N N . GLN B 1 138 ? -32.062 64.938 43.281 1 39.56 138 GLN B N 1
ATOM 2460 C CA . GLN B 1 138 ? -32.781 64.875 44.531 1 39.56 138 GLN B CA 1
ATOM 2461 C C . GLN B 1 138 ? -33.906 65.875 44.625 1 39.56 138 GLN B C 1
ATOM 2463 O O . GLN B 1 138 ? -33.656 67.062 44.844 1 39.56 138 GLN B O 1
ATOM 2468 N N . GLN B 1 139 ? -34.844 65.875 43.719 1 35.12 139 GLN B N 1
ATOM 2469 C CA . GLN B 1 139 ? -35.969 66.625 44.312 1 35.12 139 GLN B CA 1
ATOM 2470 C C . GLN B 1 139 ? -36.312 66.125 45.719 1 35.12 139 GLN B C 1
ATOM 2472 O O . GLN B 1 139 ? -36.281 64.875 45.938 1 35.12 139 GLN B O 1
ATOM 2477 N N . SER B 1 140 ? -36.062 66.938 46.781 1 38.12 140 SER B N 1
ATOM 2478 C CA . SER B 1 140 ? -36.312 66.938 48.219 1 38.12 140 SER B CA 1
ATOM 2479 C C . SER B 1 140 ? -37.688 66.312 48.562 1 38.12 140 SER B C 1
ATOM 2481 O O . SER B 1 140 ? -38.594 67 49 1 38.12 140 SER B O 1
ATOM 2483 N N . VAL B 1 141 ? -38.125 65.312 47.812 1 36.28 141 VAL B N 1
ATOM 2484 C CA . VAL B 1 141 ? -39.438 65 48.312 1 36.28 141 VAL B CA 1
ATOM 2485 C C . VAL B 1 141 ? -39.375 64.625 49.781 1 36.28 141 VAL B C 1
ATOM 2487 O O . VAL B 1 141 ? -38.5 63.875 50.219 1 36.28 141 VAL B O 1
ATOM 2490 N N . GLN B 1 142 ? -39.875 65.562 50.656 1 34.88 142 GLN B N 1
ATOM 2491 C CA . GLN B 1 142 ? -40.156 65.562 52.094 1 34.88 142 GLN B CA 1
ATOM 2492 C C . GLN B 1 142 ? -40.875 64.312 52.531 1 34.88 142 GLN B C 1
ATOM 2494 O O . GLN B 1 142 ? -42.094 64.188 52.406 1 34.88 142 GLN B O 1
ATOM 2499 N N . ASN B 1 143 ? -40.531 63.094 51.969 1 33 143 ASN B N 1
ATOM 2500 C CA . ASN B 1 143 ? -41.469 62.062 52.438 1 33 143 ASN B CA 1
ATOM 2501 C C . ASN B 1 143 ? -41.438 61.938 53.938 1 33 143 ASN B C 1
ATOM 2503 O O . ASN B 1 143 ? -40.375 62 54.562 1 33 143 ASN B O 1
ATOM 2507 N N . PRO B 1 144 ? -42.594 62 54.562 1 37.59 144 PRO B N 1
ATOM 2508 C CA . PRO B 1 144 ? -42.906 62 55.969 1 37.59 144 PRO B CA 1
ATOM 2509 C C . PRO B 1 144 ? -42.312 60.781 56.719 1 37.59 144 PRO B C 1
ATOM 2511 O O . PRO B 1 144 ? -41.969 59.781 56.062 1 37.59 144 PRO B O 1
ATOM 2514 N N . ASN B 1 145 ? -41.969 60.906 58.031 1 33.06 145 ASN B N 1
ATOM 2515 C CA . ASN B 1 145 ? -41.375 60.125 59.125 1 33.06 145 ASN B CA 1
ATOM 2516 C C . ASN B 1 145 ? -42.062 58.781 59.281 1 33.06 145 ASN B C 1
ATOM 2518 O O . ASN B 1 145 ? -43.125 58.688 59.875 1 33.06 145 ASN B O 1
ATOM 2522 N N . ARG B 1 146 ? -42.156 57.938 58.156 1 31.27 146 ARG B N 1
ATOM 2523 C CA . ARG B 1 146 ? -42.875 56.719 58.469 1 31.27 146 ARG B CA 1
ATOM 2524 C C . ARG B 1 146 ? -42.25 56 59.656 1 31.27 146 ARG B C 1
ATOM 2526 O O . ARG B 1 146 ? -41.031 55.875 59.719 1 31.27 146 ARG B O 1
ATOM 2533 N N . ASP B 1 147 ? -43 55.844 60.719 1 30.52 147 ASP B N 1
ATOM 2534 C CA . ASP B 1 147 ? -42.906 55.188 62.031 1 30.52 147 ASP B CA 1
ATOM 2535 C C . ASP B 1 147 ? -42.531 53.719 61.875 1 30.52 147 ASP B C 1
ATOM 2537 O O . ASP B 1 147 ? -43.25 52.969 61.219 1 30.52 147 ASP B O 1
ATOM 2541 N N . TYR B 1 148 ? -41.188 53.406 61.75 1 32.06 148 TYR B N 1
ATOM 2542 C CA . TYR B 1 148 ? -40.531 52.125 61.656 1 32.06 148 TYR B CA 1
ATOM 2543 C C . TYR B 1 148 ? -41 51.188 62.781 1 32.06 148 TYR B C 1
ATOM 2545 O O . TYR B 1 148 ? -40.281 51 63.75 1 32.06 148 TYR B O 1
ATOM 2553 N N . GLY B 1 149 ? -42.281 51.188 63.156 1 28.42 149 GLY B N 1
ATOM 2554 C CA . GLY B 1 149 ? -42.438 50.469 64.375 1 28.42 149 GLY B CA 1
ATOM 2555 C C . GLY B 1 149 ? -42 49 64.312 1 28.42 149 GLY B C 1
ATOM 2556 O O . GLY B 1 149 ? -41.219 48.562 65.188 1 28.42 149 GLY B O 1
ATOM 2557 N N . SER B 1 150 ? -42.781 48.094 63.781 1 30.98 150 SER B N 1
ATOM 2558 C CA . SER B 1 150 ? -43.156 46.875 64.5 1 30.98 150 SER B CA 1
ATOM 2559 C C . SER B 1 150 ? -42.094 45.812 64.375 1 30.98 150 SER B C 1
ATOM 2561 O O . SER B 1 150 ? -41.594 45.531 63.281 1 30.98 150 SER B O 1
ATOM 2563 N N . PRO B 1 151 ? -41.406 45.25 65.5 1 37.44 151 PRO B N 1
ATOM 2564 C CA . PRO B 1 151 ? -40.312 44.344 65.812 1 37.44 151 PRO B CA 1
ATOM 2565 C C . PRO B 1 151 ? -40.594 42.906 65.375 1 37.44 151 PRO B C 1
ATOM 2567 O O . PRO B 1 151 ? -41.594 42.312 65.812 1 37.44 151 PRO B O 1
ATOM 2570 N N . THR B 1 152 ? -40.688 42.5 64.125 1 31.19 152 THR B N 1
ATOM 2571 C CA . THR B 1 152 ? -41.188 41.156 63.812 1 31.19 152 THR B CA 1
ATOM 2572 C C . THR B 1 152 ? -40.312 40.094 64.5 1 31.19 152 THR B C 1
ATOM 2574 O O . THR B 1 152 ? -39.094 40.281 64.625 1 31.19 152 THR B O 1
ATOM 2577 N N . SER B 1 153 ? -40.906 39 65.25 1 30.2 153 SER B N 1
ATOM 2578 C CA . SER B 1 153 ? -40.656 37.906 66.125 1 30.2 153 SER B CA 1
ATOM 2579 C C . SER B 1 153 ? -39.781 36.844 65.5 1 30.2 153 SER B C 1
ATOM 2581 O O . SER B 1 153 ? -40.031 36.438 64.312 1 30.2 153 SER B O 1
ATOM 2583 N N . ILE B 1 154 ? -38.5 36.5 65.812 1 32.94 154 ILE B N 1
ATOM 2584 C CA . ILE B 1 154 ? -37.406 35.688 65.375 1 32.94 154 ILE B CA 1
ATOM 2585 C C . ILE B 1 154 ? -37.688 34.219 65.75 1 32.94 154 ILE B C 1
ATOM 2587 O O . ILE B 1 154 ? -36.781 33.375 65.625 1 32.94 154 ILE B O 1
ATOM 2591 N N . TYR B 1 155 ? -38.875 33.688 66.188 1 28.05 155 TYR B N 1
ATOM 2592 C CA . TYR B 1 155 ? -38.844 32.562 67.062 1 28.05 155 TYR B CA 1
ATOM 2593 C C . TYR B 1 155 ? -38.25 31.312 66.438 1 28.05 155 TYR B C 1
ATOM 2595 O O . TYR B 1 155 ? -37.438 30.609 67 1 28.05 155 TYR B O 1
ATOM 2603 N N . ASP B 1 156 ? -38.75 30.547 65.375 1 30.95 156 ASP B N 1
ATOM 2604 C CA . ASP B 1 156 ? -39.031 29.125 65.5 1 30.95 156 ASP B CA 1
ATOM 2605 C C . ASP B 1 156 ? -37.781 28.281 65.312 1 30.95 156 ASP B C 1
ATOM 2607 O O . ASP B 1 156 ? -37.156 28.297 64.25 1 30.95 156 ASP B O 1
ATOM 2611 N N . LEU B 1 157 ? -37.031 27.766 66.438 1 33.53 157 LEU B N 1
ATOM 2612 C CA . LEU B 1 157 ? -35.844 26.969 66.688 1 33.53 157 LEU B CA 1
ATOM 2613 C C . LEU B 1 157 ? -36.094 25.5 66.312 1 33.53 157 LEU B C 1
ATOM 2615 O O . LEU B 1 157 ? -35.25 24.641 66.625 1 33.53 157 LEU B O 1
ATOM 2619 N N . ASP B 1 158 ? -37.188 25.031 65.812 1 27.91 158 ASP B N 1
ATOM 2620 C CA . ASP B 1 158 ? -37.531 23.656 66.188 1 27.91 158 ASP B CA 1
ATOM 2621 C C . ASP B 1 158 ? -36.406 22.703 65.812 1 27.91 158 ASP B C 1
ATOM 2623 O O . ASP B 1 158 ? -36 21.891 66.688 1 27.91 158 ASP B O 1
ATOM 2627 N N . ARG B 1 159 ? -36.406 21.891 64.688 1 35.53 159 ARG B N 1
ATOM 2628 C CA . ARG B 1 159 ? -36.562 20.438 64.688 1 35.53 159 ARG B CA 1
ATOM 2629 C C . ARG B 1 159 ? -35.219 19.734 64.625 1 35.53 159 ARG B C 1
ATOM 2631 O O . ARG B 1 159 ? -35.156 18.531 64.375 1 35.53 159 ARG B O 1
ATOM 2638 N N . ARG B 1 160 ? -33.938 20.203 64.75 1 32.81 160 ARG B N 1
ATOM 2639 C CA . ARG B 1 160 ? -33 19.391 63.969 1 32.81 160 ARG B CA 1
ATOM 2640 C C . ARG B 1 160 ? -32.469 18.219 64.812 1 32.81 160 ARG B C 1
ATOM 2642 O O . ARG B 1 160 ? -31.312 18.188 65.188 1 32.81 160 ARG B O 1
ATOM 2649 N N . GLU B 1 161 ? -33.062 17.797 65.75 1 31.62 161 GLU B N 1
ATOM 2650 C CA . GLU B 1 161 ? -32.156 16.984 66.562 1 31.62 161 GLU B CA 1
ATOM 2651 C C . GLU B 1 161 ? -31.609 15.82 65.688 1 31.62 161 GLU B C 1
ATOM 2653 O O . GLU B 1 161 ? -30.391 15.609 65.688 1 31.62 161 GLU B O 1
ATOM 2658 N N . SER B 1 162 ? -32.188 14.664 66 1 28.83 162 SER B N 1
ATOM 2659 C CA . SER B 1 162 ? -31.938 13.312 66.5 1 28.83 162 SER B CA 1
ATOM 2660 C C . SER B 1 162 ? -31.828 12.305 65.375 1 28.83 162 SER B C 1
ATOM 2662 O O . SER B 1 162 ? -31.828 11.102 65.562 1 28.83 162 SER B O 1
ATOM 2664 N N . ALA B 1 163 ? -31.078 12.422 64.125 1 27.58 163 ALA B N 1
ATOM 2665 C CA . ALA B 1 163 ? -30.594 11.094 63.75 1 27.58 163 ALA B CA 1
ATOM 2666 C C . ALA B 1 163 ? -29.312 10.766 64.5 1 27.58 163 ALA B C 1
ATOM 2668 O O . ALA B 1 163 ? -28.516 11.656 64.812 1 27.58 163 ALA B O 1
#

pLDDT: mean 80.28, std 26.35, range [27.34, 98.88]

Sequence (326 aa):
MSTEDKPFFDDPHAALREIAQNPDAYAHYLADFHRVVLDMQAKLEVLQHETRVHCRGTRVEGDKWKQAQLRSFPVEKSLNDVIRNLRKATSGLEKSAHKRHAHDEKVKWVKKQRKEKALLKERKNNPPLEATPESPDQQSVQNPNRDYGSPTSIYDLDRRESAMSTEDKPFFDDPHAALREIAQNPDAYAHYLADFHRVVLDMQAKLEVLQHETRVHCRGTRVEGDKWKQAQLRSFPVEKSLNDVIRNLRKATSGLEKSAHKRHAHDEKVKWVKKQRKEKALLKERKNNPPLEATPESPDQQSVQNPNRDYGSPTSIYDLDRRESA

Radius of gyration: 46.04 Å; Cα contacts (8 Å, |Δi|>4): 217; chains: 2; bounding box: 80×154×108 Å

Organism: Streptomyces coelicolor (strain ATCC BAA-471 / A3(2) / M145) (NCBI:txid100226)

Solvent-accessible surface area (backbone atoms only — not comparable to full-atom values): 18736 Å² total; per-residue (Å²): 132,82,75,71,80,61,75,86,62,86,53,89,50,51,67,43,43,52,28,41,71,29,50,68,52,37,35,53,56,40,49,53,52,39,53,52,51,51,50,50,42,55,55,49,53,51,34,49,52,36,28,44,53,44,38,43,61,52,70,51,94,84,60,59,93,58,49,29,44,62,61,27,43,63,31,50,52,29,47,48,52,21,49,50,24,48,51,50,22,45,54,24,40,56,50,21,35,50,33,42,42,47,40,55,50,50,53,52,48,52,51,50,52,51,51,52,50,51,51,50,52,50,43,68,74,51,57,73,75,67,72,68,70,74,70,71,75,76,68,76,69,78,70,72,83,73,76,76,72,83,80,80,71,90,70,95,72,80,83,78,85,82,126,130,84,75,70,80,61,75,86,64,88,54,89,51,49,67,43,43,54,27,41,72,29,50,69,53,36,33,53,56,40,48,54,52,38,53,52,51,52,51,50,44,55,55,48,52,51,34,49,52,36,27,46,54,44,40,44,62,53,70,52,96,85,60,58,92,59,48,29,44,62,60,27,42,62,32,50,51,29,46,49,51,21,50,51,25,47,50,50,22,43,54,23,38,55,49,21,34,50,34,42,42,48,42,54,51,49,54,53,49,52,50,51,52,52,50,51,50,51,52,48,52,50,43,70,75,50,56,72,76,67,72,68,70,75,71,70,78,77,71,76,72,78,72,74,84,74,79,83,66,86,80,83,84,84,71,92,78,74,82,79,72,83,127

Secondary structure (DSSP, 8-state):
-------SS--TTHHHHHHHH-HHHHHHHHHHHHHHHHHHHHHHHHHHHHHHHHHHH---TT--TTHHHHHHHHHHHHHHHHHHHHHHHHHHHHHHHHHHHHHHHHHHHHHHHHHHHHHHHHHHHS-------------------------------------/-------SS--TTHHHHHHHH-HHHHHHHHHHHHHHHHHHHHHHHHHHHHHHHHHHH---TT--TTHHHHHHHHHHHHHHHHHHHHHHHHHHHHHHHHHHHHHHHHHHHHHHHHHHHHHHHHHHHS-------------------------------------